Protein AF-A0A183FDQ9-F1 (afdb_monomer)

Solvent-accessible surface area (backbone atoms only — not comparable to full-atom values): 12651 Å² total; per-residue (Å²): 137,86,84,87,90,78,91,83,91,84,86,81,86,85,80,91,77,92,74,89,80,85,79,80,85,78,76,85,73,84,74,74,73,74,74,60,45,41,17,69,83,85,77,78,92,50,91,43,53,43,80,48,61,78,57,73,75,78,86,78,31,31,56,51,68,33,37,39,38,59,47,42,82,47,41,55,70,46,73,39,47,53,26,28,21,52,73,37,36,71,42,56,72,65,42,46,57,27,38,48,19,62,46,74,62,40,63,77,46,56,41,78,43,43,21,49,85,87,39,82,48,91,60,60,45,54,30,79,32,57,33,36,37,28,35,95,93,46,75,45,52,28,37,21,50,59,44,36,74,42,70,75,58,96,74,82,76,59,74,68,63,42,78,81,56,37,63,81,72,62,24,67,40,67,47,78,53,61,61,63,60,96,78,30,64,44,93,86,41,44,73,46,77,37,62,60,80,71,89,73,87,72,136

pLDDT: mean 72.36, std 21.92, range [29.47, 98.31]

Sequence (203 aa):
MTAAGGEESGDDDGGWQWWTLRQAVTSANDDTMTRAPGCKKVTKESSEENYTYSNT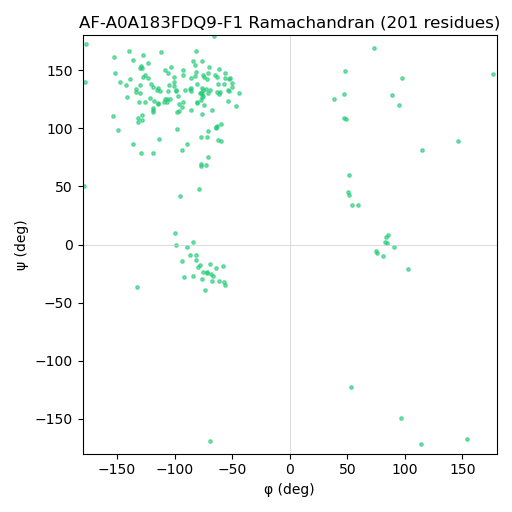WDGKTFQDGTTVTLSCSSGPVIGQPLMRCDNGKWTPKLGRCGSNCSQEFLRKLGYSEMRVNGSRKDGDAPHNSDVEFICGEEAHKYHCYDGTFLSQSAFEPCGSCSTADVAGLGYAGMNVHGNTLNGHLVEGSAVSLLCRDGETQLS

Radius of gyration: 39.95 Å; Cα contacts (8 Å, |Δi|>4): 347; chains: 1; bounding box: 109×51×124 Å

Foldseek 3Di:
DDDDDDDDDDDDDDDDDDDDDDDDPPPPPPPPPPFQAFEDDDDDPDPQKDKDKPDDDPPGGHGFQIKIAIDGNAAGWDDARMWGHHRHDTPDDGTHHFDFAFCVVVVLQQFPFKDWPNHTDDTTHGAQTWIWTDDDPDTFIFGHTRRDTHGPDPDDRRDPQAQVSLVVVQFPTKDKDDDDDPRGDDPPIDMDTHGPDDPPPDD

Nearest PDB structures (foldseek):
  3zd1-assembly2_B  TM=6.582E-01  e=3.121E-04  Homo sapiens
  3r62-assembly1_A  TM=6.622E-01  e=2.514E-04  Homo sapiens

Organism: Heligmosomoides polygyrus (NCBI:txid6339)

InterPro domains:
  IPR000436 Sushi/SCR/CCP domain [PS50923] (37-99)
  IPR035976 Sushi/SCR/CCP superfamily [SSF57535] (49-102)

Mean predicted aligned error: 16.98 Å

Secondary structure (DSSP, 8-state):
----------------------------------PPPPBPPPPPSSTTEEEEESS---SS-BPTT-EEEEEESSSPEES-SEEEEETTEEES---EEPPPBPTHHHHHTT--EEEETTEE-SSPBPTTEEEEEEETTEEEEEEEETTEEEESSS--PPP---TTTGGGGTEEEEEEES-EETTEE-TT-EEEEEES-------

Structure (mmCIF, N/CA/C/O backbone):
data_AF-A0A183FDQ9-F1
#
_entry.id   AF-A0A183FDQ9-F1
#
loop_
_atom_site.group_PDB
_atom_site.id
_atom_site.type_symbol
_atom_site.label_atom_id
_atom_site.label_alt_id
_atom_site.label_comp_id
_atom_site.label_asym_id
_atom_site.label_entity_id
_atom_site.label_seq_id
_atom_site.pdbx_PDB_ins_code
_atom_site.Cartn_x
_atom_site.Cartn_y
_atom_site.Cartn_z
_atom_site.occupancy
_atom_site.B_iso_or_equiv
_atom_site.auth_seq_id
_atom_site.auth_comp_id
_atom_site.auth_asym_id
_atom_site.auth_atom_id
_atom_site.pdbx_PDB_model_num
ATOM 1 N N . MET A 1 1 ? -76.951 6.882 90.703 1.00 41.00 1 MET A N 1
ATOM 2 C CA . MET A 1 1 ? -76.060 6.158 89.777 1.00 41.00 1 MET A CA 1
ATOM 3 C C . MET A 1 1 ? -74.636 6.597 90.143 1.00 41.00 1 MET A C 1
ATOM 5 O O . MET A 1 1 ? -74.271 7.690 89.742 1.00 41.00 1 MET A O 1
ATOM 9 N N . THR A 1 2 ? -74.009 6.105 91.231 1.00 34.38 2 THR A N 1
ATOM 10 C CA . THR A 1 2 ? -73.171 4.867 91.365 1.00 34.38 2 THR A CA 1
ATOM 11 C C . THR A 1 2 ? -72.139 4.763 90.225 1.00 34.38 2 THR A C 1
ATOM 13 O O . THR A 1 2 ? -72.573 4.728 89.084 1.00 34.38 2 THR A O 1
ATOM 16 N N . ALA A 1 3 ? -70.813 4.930 90.381 1.00 32.19 3 ALA A N 1
ATOM 17 C CA . ALA A 1 3 ? -69.750 4.378 91.257 1.00 32.19 3 ALA A CA 1
ATOM 18 C C . ALA A 1 3 ? -68.980 3.182 90.632 1.00 32.19 3 ALA A C 1
ATOM 20 O O . ALA A 1 3 ? -69.596 2.165 90.354 1.00 32.19 3 ALA A O 1
ATOM 21 N N . ALA A 1 4 ? -67.655 3.378 90.483 1.00 36.53 4 ALA A N 1
ATOM 22 C CA . ALA A 1 4 ? -66.476 2.496 90.674 1.00 36.53 4 ALA A CA 1
ATOM 23 C C . ALA A 1 4 ? -66.353 1.051 90.103 1.00 36.53 4 ALA A C 1
ATOM 25 O O . ALA A 1 4 ? -67.306 0.284 90.098 1.00 36.53 4 ALA A O 1
ATOM 26 N N . GLY A 1 5 ? -65.085 0.677 89.813 1.00 30.45 5 GLY A N 1
ATOM 27 C CA . GLY A 1 5 ? -64.526 -0.693 89.649 1.00 30.45 5 GLY A CA 1
ATOM 28 C C . GLY A 1 5 ? -64.415 -1.155 88.187 1.00 30.45 5 GLY A C 1
ATOM 29 O O . GLY A 1 5 ? -65.286 -0.807 87.401 1.00 30.45 5 GLY A O 1
ATOM 30 N N . GLY A 1 6 ? -63.421 -1.898 87.687 1.00 30.48 6 GLY A N 1
ATOM 31 C CA . GLY A 1 6 ? -62.225 -2.647 88.144 1.00 30.48 6 GLY A CA 1
ATOM 32 C C . GLY A 1 6 ? -61.640 -3.318 86.863 1.00 30.48 6 GLY A C 1
ATOM 33 O O . GLY A 1 6 ? -62.364 -3.387 85.869 1.00 30.48 6 GLY A O 1
ATOM 34 N N . GLU A 1 7 ? -60.320 -3.512 86.702 1.00 32.34 7 GLU A N 1
ATOM 35 C CA . GLU A 1 7 ? -59.596 -4.817 86.795 1.00 32.34 7 GLU A CA 1
ATOM 36 C C . GLU A 1 7 ? -60.281 -5.966 86.005 1.00 32.34 7 GLU A C 1
ATOM 38 O O . GLU A 1 7 ? -61.484 -6.150 86.118 1.00 32.34 7 GLU A O 1
ATOM 43 N N . GLU A 1 8 ? -59.649 -6.765 85.134 1.00 36.06 8 GLU A N 1
ATOM 44 C CA . GLU A 1 8 ? -58.417 -7.562 85.278 1.00 36.06 8 GLU A CA 1
ATOM 45 C C . GLU A 1 8 ? -58.116 -8.259 83.912 1.00 36.06 8 GLU A C 1
ATOM 47 O O . GLU A 1 8 ? -59.039 -8.518 83.139 1.00 36.06 8 GLU A O 1
ATOM 52 N N . SER A 1 9 ? -56.849 -8.320 83.488 1.00 33.09 9 SER A N 1
ATOM 53 C CA . SER A 1 9 ? -55.965 -9.508 83.383 1.00 33.09 9 SER A CA 1
ATOM 54 C C . SER A 1 9 ? -55.992 -10.308 82.069 1.00 33.09 9 SER A C 1
ATOM 56 O O . SER A 1 9 ? -57.017 -10.720 81.533 1.00 33.09 9 SER A O 1
ATOM 58 N N . GLY A 1 10 ? -54.779 -10.505 81.555 1.00 33.47 10 GLY A N 1
ATOM 59 C CA . GLY A 1 10 ? -54.424 -11.297 80.385 1.00 33.47 10 GLY A CA 1
ATOM 60 C C . GLY A 1 10 ? -52.910 -11.253 80.183 1.00 33.47 10 GLY A C 1
ATOM 61 O O . GLY A 1 10 ? -52.447 -10.883 79.107 1.00 33.47 10 GLY A O 1
ATOM 62 N N . ASP A 1 11 ? -52.164 -11.534 81.255 1.00 36.53 11 ASP A N 1
ATOM 63 C CA . ASP A 1 11 ? -50.744 -11.871 81.207 1.00 36.53 11 ASP A CA 1
ATOM 64 C C . ASP A 1 11 ? -50.611 -13.322 80.727 1.00 36.53 11 ASP A C 1
ATOM 66 O O . ASP A 1 11 ? -51.170 -14.227 81.341 1.00 36.53 11 ASP A O 1
ATOM 70 N N . ASP A 1 12 ? -49.854 -13.538 79.653 1.00 45.88 12 ASP A N 1
ATOM 71 C CA . ASP A 1 12 ? -49.093 -14.772 79.470 1.00 45.88 12 ASP A CA 1
ATOM 72 C C . ASP A 1 12 ? -47.668 -14.379 79.069 1.00 45.88 12 ASP A C 1
ATOM 74 O O . ASP A 1 12 ? -47.378 -13.898 77.968 1.00 45.88 12 ASP A O 1
ATOM 78 N N . ASP A 1 13 ? -46.801 -14.537 80.062 1.00 40.97 13 ASP A N 1
ATOM 79 C CA . ASP A 1 13 ? -45.361 -14.387 80.049 1.00 40.97 13 ASP A CA 1
ATOM 80 C C . ASP A 1 13 ? -44.667 -15.272 79.003 1.00 40.97 13 ASP A C 1
ATOM 82 O O . ASP A 1 13 ? -45.002 -16.441 78.816 1.00 40.97 13 ASP A O 1
ATOM 86 N N . GLY A 1 14 ? -43.556 -14.768 78.450 1.00 33.81 14 GLY A N 1
ATOM 87 C CA . GLY A 1 14 ? -42.429 -15.654 78.153 1.00 33.81 14 GLY A CA 1
ATOM 88 C C . GLY A 1 14 ? -41.587 -15.336 76.922 1.00 33.81 14 GLY A C 1
ATOM 89 O O . GLY A 1 14 ? -41.742 -15.958 75.878 1.00 33.81 14 GLY A O 1
ATOM 90 N N . GLY A 1 15 ? -40.553 -14.510 77.109 1.00 29.47 15 GLY A N 1
ATOM 91 C CA . GLY A 1 15 ? -39.245 -14.824 76.522 1.00 29.47 15 GLY A CA 1
ATOM 92 C C . GLY A 1 15 ? -38.711 -13.883 75.445 1.00 29.47 15 GLY A C 1
ATOM 93 O O . GLY A 1 15 ? -38.679 -14.213 74.264 1.00 29.47 15 GLY A O 1
ATOM 94 N N . TRP A 1 16 ? -38.122 -12.770 75.882 1.00 34.91 16 TRP A N 1
ATOM 95 C CA . TRP A 1 16 ? -37.097 -12.063 75.116 1.00 34.91 16 TRP A CA 1
ATOM 96 C C . TRP A 1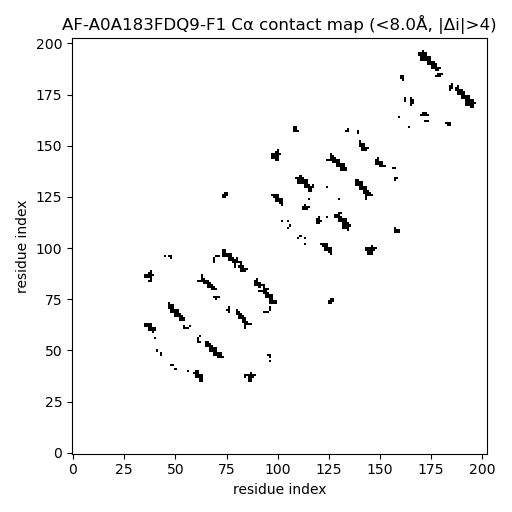 16 ? -35.857 -12.958 74.947 1.00 34.91 16 TRP A C 1
ATOM 98 O O . TRP A 1 16 ? -35.039 -13.076 75.858 1.00 34.91 16 TRP A O 1
ATOM 108 N N . GLN A 1 17 ? -35.697 -13.583 73.781 1.00 36.75 17 GLN A N 1
ATOM 109 C CA . GLN A 1 17 ? -34.434 -14.197 73.360 1.00 36.75 17 GLN A CA 1
ATOM 110 C C . GLN A 1 17 ? -33.695 -13.216 72.444 1.00 36.75 17 GLN A C 1
ATOM 112 O O . GLN A 1 17 ? -33.988 -13.082 71.258 1.00 36.75 17 GLN A O 1
ATOM 117 N N . TRP A 1 18 ? -32.733 -12.501 73.024 1.00 40.41 18 TRP A N 1
ATOM 118 C CA . TRP A 1 18 ? -31.801 -11.635 72.312 1.00 40.41 18 TRP A CA 1
ATOM 119 C C . TRP A 1 18 ? -30.713 -12.471 71.637 1.00 40.41 18 TRP A C 1
ATOM 121 O O . TRP A 1 18 ? -29.679 -12.712 72.248 1.00 40.41 18 TRP A O 1
ATOM 131 N N . TRP A 1 19 ? -30.905 -12.861 70.374 1.00 40.12 19 TRP A N 1
ATOM 132 C CA . TRP A 1 19 ? -29.795 -13.206 69.478 1.00 40.12 19 TRP A CA 1
ATOM 133 C C . TRP A 1 19 ? -30.092 -12.695 68.060 1.00 40.12 19 TRP A C 1
ATOM 135 O O . TRP A 1 19 ? -31.155 -12.901 67.486 1.00 40.12 19 TRP A O 1
ATOM 145 N N . THR A 1 20 ? -29.127 -11.947 67.544 1.00 51.12 20 THR A N 1
ATOM 146 C CA . THR A 1 20 ? -29.041 -11.225 66.270 1.00 51.12 20 THR A CA 1
ATOM 147 C C . THR A 1 20 ? -29.529 -11.964 65.018 1.00 51.12 20 THR A C 1
ATOM 149 O O . THR A 1 20 ? -28.974 -12.997 64.659 1.00 51.12 20 THR A O 1
ATOM 152 N N . LEU A 1 21 ? -30.387 -11.303 64.235 1.00 42.53 21 LEU A N 1
ATOM 153 C CA . LEU A 1 21 ? -30.408 -11.411 62.771 1.00 42.53 21 LEU A CA 1
ATOM 154 C C . LEU A 1 21 ? -30.569 -10.005 62.180 1.00 42.53 21 LEU A C 1
ATOM 156 O O . LEU A 1 21 ? -31.663 -9.501 61.936 1.00 42.53 21 LEU A O 1
ATOM 160 N N . ARG A 1 22 ? -29.428 -9.330 61.999 1.00 42.97 22 ARG A N 1
ATOM 161 C CA . ARG A 1 22 ? -29.340 -8.154 61.132 1.00 42.97 22 ARG A CA 1
ATOM 162 C C . ARG A 1 22 ? -29.553 -8.615 59.688 1.00 42.97 22 ARG A C 1
ATOM 164 O O . ARG A 1 22 ? -28.747 -9.373 59.173 1.00 42.97 22 ARG A O 1
ATOM 171 N N . GLN A 1 23 ? -30.647 -8.125 59.109 1.00 46.81 23 GLN A N 1
ATOM 172 C CA . GLN A 1 23 ? -30.892 -7.772 57.704 1.00 46.81 23 GLN A CA 1
ATOM 173 C C . GLN A 1 23 ? -30.313 -8.659 56.588 1.00 46.81 23 GLN A C 1
ATOM 175 O O . GLN A 1 23 ? -29.109 -8.700 56.366 1.00 46.81 23 GLN A O 1
ATOM 180 N N . ALA A 1 24 ? -31.211 -9.108 55.710 1.00 41.44 24 ALA A N 1
ATOM 181 C CA . ALA A 1 24 ? -31.073 -8.821 54.284 1.00 41.44 24 ALA A CA 1
ATOM 182 C C . ALA A 1 24 ? -32.471 -8.745 53.653 1.00 41.44 24 ALA A C 1
ATOM 184 O O . ALA A 1 24 ? -33.082 -9.761 53.335 1.00 41.44 24 ALA A O 1
ATOM 185 N N . VAL A 1 25 ? -32.989 -7.527 53.470 1.00 47.66 25 VAL A N 1
ATOM 186 C CA . VAL A 1 25 ? -33.974 -7.289 52.411 1.00 47.66 25 VAL A CA 1
ATOM 187 C C . VAL A 1 25 ? -33.170 -7.381 51.119 1.00 47.66 25 VAL A C 1
ATOM 189 O O . VAL A 1 25 ? -32.453 -6.446 50.773 1.00 47.66 25 VAL A O 1
ATOM 192 N N . THR A 1 26 ? -33.193 -8.529 50.446 1.00 44.03 26 THR A N 1
ATOM 193 C CA . THR A 1 26 ? -32.626 -8.637 49.101 1.00 44.03 26 THR A CA 1
ATOM 194 C C . THR A 1 26 ? -33.559 -7.897 48.152 1.00 44.03 26 THR A C 1
ATOM 196 O O . THR A 1 26 ? -34.540 -8.453 47.662 1.00 44.03 26 THR A O 1
ATOM 199 N N . SER A 1 27 ? -33.277 -6.617 47.920 1.00 46.78 27 SER A N 1
ATOM 200 C CA . SER A 1 27 ? -33.758 -5.914 46.738 1.00 46.78 27 SER A CA 1
ATOM 201 C C . SER A 1 27 ? -33.212 -6.650 45.517 1.00 46.78 27 SER A C 1
ATOM 203 O O . SER A 1 27 ? -32.027 -6.535 45.200 1.00 46.78 27 SER A O 1
ATOM 205 N N . ALA A 1 28 ? -34.058 -7.431 44.851 1.00 50.12 28 ALA A N 1
ATOM 206 C CA . ALA A 1 28 ? -33.791 -7.908 43.506 1.00 50.12 28 ALA A CA 1
ATOM 207 C C . ALA A 1 28 ? -33.902 -6.719 42.538 1.00 50.12 28 ALA A C 1
ATOM 209 O O . ALA A 1 28 ? -34.893 -6.567 41.835 1.00 50.12 28 ALA A O 1
ATOM 210 N N . ASN A 1 29 ? -32.882 -5.863 42.539 1.00 49.81 29 ASN A N 1
ATOM 211 C CA . ASN A 1 29 ? -32.541 -5.062 41.374 1.00 49.81 29 ASN A CA 1
ATOM 212 C C . ASN A 1 29 ? -31.474 -5.861 40.625 1.00 49.81 29 ASN A C 1
ATOM 214 O O . ASN A 1 29 ? -30.277 -5.636 40.808 1.00 49.81 29 ASN A O 1
ATOM 218 N N . ASP A 1 30 ? -31.906 -6.844 39.839 1.00 49.66 30 ASP A N 1
ATOM 219 C CA . ASP A 1 30 ? -31.042 -7.461 38.834 1.00 49.66 30 ASP A CA 1
ATOM 220 C C . ASP A 1 30 ? -30.938 -6.520 37.625 1.00 49.66 30 ASP A C 1
ATOM 222 O O . ASP A 1 30 ? -31.481 -6.766 36.557 1.00 49.66 30 ASP A O 1
ATOM 226 N N . ASP A 1 31 ? -30.253 -5.396 37.838 1.00 48.19 31 ASP A N 1
ATOM 227 C CA . ASP A 1 31 ? -29.735 -4.520 36.785 1.00 48.19 31 ASP A CA 1
ATOM 228 C C . ASP A 1 31 ? -28.269 -4.883 36.500 1.00 48.19 31 ASP A C 1
ATOM 230 O O . ASP A 1 31 ? -27.410 -4.017 36.303 1.00 48.19 31 ASP A O 1
ATOM 234 N N . THR A 1 32 ? -27.934 -6.178 36.455 1.00 52.81 32 THR A N 1
ATOM 235 C CA . THR A 1 32 ? -26.677 -6.596 35.825 1.00 52.81 32 THR A CA 1
ATOM 236 C C . THR A 1 32 ? -26.841 -6.564 34.309 1.00 52.81 32 THR A C 1
ATOM 238 O O . THR A 1 32 ? -26.796 -7.573 33.608 1.00 52.81 32 THR A O 1
ATOM 241 N N . MET A 1 33 ? -26.992 -5.349 33.771 1.00 49.78 33 MET A N 1
ATOM 242 C CA . MET A 1 33 ? -26.735 -5.068 32.365 1.00 49.78 33 MET A CA 1
ATOM 243 C C . MET A 1 33 ? -25.270 -5.430 32.110 1.00 49.78 33 MET A C 1
ATOM 245 O O . MET A 1 33 ? -24.356 -4.641 32.351 1.00 49.78 33 MET A O 1
ATOM 249 N N . THR A 1 34 ? -25.036 -6.689 31.740 1.00 64.50 34 THR A N 1
ATOM 250 C CA . THR A 1 34 ? -23.703 -7.260 31.580 1.00 64.50 34 THR A CA 1
ATOM 251 C C . THR A 1 34 ? -23.050 -6.498 30.440 1.00 64.50 34 THR A C 1
ATOM 253 O O . THR A 1 34 ? -23.394 -6.697 29.277 1.00 64.50 34 THR A O 1
ATOM 256 N N . ARG A 1 35 ? -22.180 -5.536 30.776 1.00 73.50 35 ARG A N 1
ATOM 257 C CA . ARG A 1 35 ? -21.543 -4.659 29.791 1.00 73.50 35 ARG A CA 1
ATOM 258 C C . ARG A 1 35 ? -20.874 -5.540 28.741 1.00 73.50 35 ARG A C 1
ATOM 260 O O . ARG A 1 35 ? -20.052 -6.383 29.105 1.00 73.50 35 ARG A O 1
ATOM 267 N N . ALA A 1 36 ? -21.238 -5.344 27.473 1.00 83.44 36 ALA A N 1
ATOM 268 C CA . ALA A 1 36 ? -20.653 -6.099 26.374 1.00 83.44 36 ALA A CA 1
ATOM 269 C C . ALA A 1 36 ? -19.112 -6.055 26.475 1.00 83.44 36 ALA A C 1
ATOM 271 O O . ALA A 1 36 ? -18.553 -5.009 26.844 1.00 83.44 36 ALA A O 1
ATOM 272 N N . PRO A 1 37 ? -18.414 -7.176 26.216 1.00 92.81 37 PRO A N 1
ATOM 273 C CA . PRO A 1 37 ? -16.964 -7.228 26.236 1.00 92.81 37 PRO A CA 1
ATOM 274 C C . PRO A 1 37 ? -16.350 -6.104 25.401 1.00 92.81 37 PRO A C 1
ATOM 276 O O . PRO A 1 37 ? -16.780 -5.820 24.288 1.00 92.81 37 PRO A O 1
ATOM 279 N N . GLY A 1 38 ? -15.325 -5.459 25.951 1.00 95.06 38 GLY A N 1
ATOM 280 C CA . GLY A 1 38 ? -14.586 -4.422 25.244 1.00 95.06 38 GLY A CA 1
ATOM 281 C C . GLY A 1 38 ? -13.493 -4.994 24.341 1.00 95.06 38 GLY A C 1
ATOM 282 O O . GLY A 1 38 ? -12.986 -6.095 24.569 1.00 95.06 38 GLY A O 1
ATOM 283 N N . CYS A 1 39 ? -13.072 -4.222 23.344 1.00 97.06 39 CYS A N 1
ATOM 284 C CA . CYS A 1 39 ? -12.034 -4.626 22.399 1.00 97.06 39 CYS A CA 1
ATOM 285 C C . CYS A 1 39 ? -10.640 -4.174 22.839 1.00 97.06 39 CYS A C 1
ATOM 287 O O . CYS A 1 39 ? -10.465 -3.150 23.498 1.00 97.06 39 CYS A O 1
ATOM 289 N N . LYS A 1 40 ? -9.605 -4.926 22.463 1.00 97.00 40 LYS A N 1
ATOM 290 C CA . LYS A 1 40 ? -8.210 -4.560 22.753 1.00 97.00 40 LYS A CA 1
ATOM 291 C C . LYS A 1 40 ? -7.709 -3.453 21.830 1.00 97.00 40 LYS A C 1
ATOM 293 O O . LYS A 1 40 ? -8.248 -3.247 20.748 1.00 97.00 40 LYS A O 1
ATOM 298 N N . LYS A 1 41 ? -6.667 -2.742 22.261 1.00 96.25 41 LYS A N 1
ATOM 299 C CA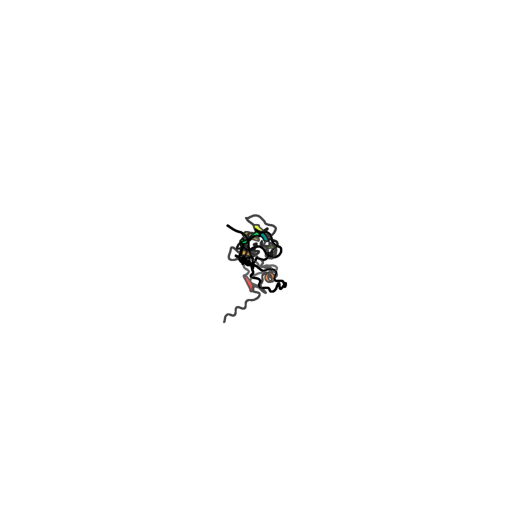 . LYS A 1 41 ? -6.008 -1.727 21.436 1.00 96.25 41 LYS A CA 1
ATOM 300 C C . LYS A 1 41 ? -5.402 -2.374 20.191 1.00 96.25 41 LYS A C 1
ATOM 302 O O . LYS A 1 41 ? -4.815 -3.448 20.285 1.00 96.25 41 LYS A O 1
ATOM 307 N N . VAL A 1 42 ? -5.554 -1.710 19.052 1.00 95.75 42 VAL A N 1
ATOM 308 C CA . VAL A 1 42 ? -4.995 -2.153 17.772 1.00 95.75 42 VAL A CA 1
ATOM 309 C C . VAL A 1 42 ? -3.488 -1.936 17.787 1.00 95.75 42 VAL A C 1
ATOM 311 O O . VAL A 1 42 ? -3.013 -0.873 18.203 1.00 95.75 42 VAL A O 1
ATOM 314 N N . THR A 1 43 ? -2.741 -2.942 17.352 1.00 93.56 43 THR A N 1
ATOM 315 C CA . THR A 1 43 ? -1.291 -2.875 17.162 1.00 93.56 43 THR A CA 1
ATOM 316 C C . THR A 1 43 ? -0.984 -2.334 15.774 1.00 93.56 43 THR A C 1
ATOM 318 O O . THR A 1 43 ? -1.590 -2.778 14.807 1.00 93.56 43 THR A O 1
ATOM 321 N N . LYS A 1 44 ? -0.051 -1.382 15.675 1.00 90.69 44 LYS A N 1
ATOM 322 C CA . LYS A 1 44 ? 0.464 -0.931 14.376 1.00 90.69 44 LYS A CA 1
ATOM 323 C C . LYS A 1 44 ? 1.338 -2.030 13.773 1.00 90.69 44 LYS A C 1
ATOM 325 O O . LYS A 1 44 ? 2.216 -2.536 14.471 1.00 90.69 44 LYS A O 1
ATOM 330 N N . GLU A 1 45 ? 1.094 -2.370 12.515 1.00 86.69 45 GLU A N 1
ATOM 331 C CA . GLU A 1 45 ? 1.926 -3.285 11.725 1.00 86.69 45 GLU A CA 1
ATOM 332 C C . GLU A 1 45 ? 2.994 -2.513 10.936 1.00 86.69 45 GLU A C 1
ATOM 334 O O . GLU A 1 45 ? 4.086 -3.028 10.710 1.00 86.69 45 GLU A O 1
ATOM 339 N N . SER A 1 46 ? 2.715 -1.251 10.592 1.00 84.62 46 SER A N 1
ATOM 340 C CA . SER A 1 46 ? 3.644 -0.342 9.915 1.00 84.62 46 SER A CA 1
ATOM 341 C C . SER A 1 46 ? 3.770 0.993 10.657 1.00 84.62 46 SER A C 1
ATOM 343 O O . SER A 1 46 ? 2.843 1.454 11.330 1.00 84.62 46 SER A O 1
ATOM 345 N N . SER A 1 47 ? 4.926 1.649 10.520 1.00 85.81 47 SER A N 1
ATOM 346 C CA . SER A 1 47 ? 5.130 3.028 10.985 1.00 85.81 47 SER A CA 1
ATOM 347 C C . SER A 1 47 ? 4.243 4.034 10.249 1.00 85.81 47 SER A C 1
ATOM 349 O O . SER A 1 47 ? 4.003 5.122 10.773 1.00 85.81 47 SER A O 1
ATOM 351 N N . GLU A 1 48 ? 3.736 3.666 9.072 1.00 87.38 48 GLU A N 1
ATOM 352 C CA . GLU A 1 48 ? 2.901 4.518 8.227 1.00 87.38 48 GLU A CA 1
ATOM 353 C C . GLU A 1 48 ? 1.446 4.597 8.714 1.00 87.38 48 GLU A C 1
ATOM 355 O O . GLU A 1 48 ? 0.709 5.517 8.358 1.00 87.38 48 GLU A O 1
ATOM 360 N N . GLU A 1 49 ? 1.022 3.655 9.558 1.00 93.12 49 GLU A N 1
ATOM 361 C CA . GLU A 1 49 ? -0.350 3.555 10.050 1.00 93.12 49 GLU A CA 1
ATOM 362 C C . GLU A 1 49 ? -0.614 4.524 11.196 1.00 93.12 49 GLU A C 1
ATOM 364 O O . GLU A 1 49 ? 0.162 4.634 12.147 1.00 93.12 49 GLU A O 1
ATOM 369 N N . ASN A 1 50 ? -1.772 5.170 11.176 1.00 95.25 50 ASN A N 1
ATOM 370 C CA . ASN A 1 50 ? -2.271 6.016 12.248 1.00 95.25 50 ASN A CA 1
ATOM 371 C C . ASN A 1 50 ? -3.710 5.627 12.590 1.00 95.25 50 ASN A C 1
ATOM 373 O O . ASN A 1 50 ? -4.561 5.507 11.716 1.00 95.25 50 ASN A O 1
ATOM 377 N N . TYR A 1 51 ? -3.973 5.424 13.884 1.00 96.69 51 TYR A N 1
ATOM 378 C CA . TYR A 1 51 ? -5.273 4.978 14.382 1.00 96.69 51 TYR A CA 1
ATOM 379 C C . TYR A 1 51 ? -5.917 6.059 15.237 1.00 96.69 51 TYR A C 1
ATOM 381 O O . TYR A 1 51 ? -5.366 6.452 16.270 1.00 96.69 51 TYR A O 1
ATOM 389 N N . THR A 1 52 ? -7.109 6.491 14.839 1.00 97.38 52 THR A N 1
ATOM 390 C CA . THR A 1 52 ? -7.943 7.413 15.612 1.00 97.38 52 THR A CA 1
ATOM 391 C C . THR A 1 52 ? -9.132 6.657 16.183 1.00 97.38 52 THR A C 1
ATOM 393 O O . THR A 1 52 ? -9.875 6.011 15.450 1.00 97.38 52 THR A O 1
ATOM 396 N N . TYR A 1 53 ? -9.305 6.743 17.499 1.00 97.81 53 TYR A N 1
ATOM 397 C CA . TYR A 1 53 ? -10.385 6.082 18.226 1.00 97.81 53 TYR A CA 1
ATOM 398 C C . TYR A 1 53 ? -11.488 7.092 18.533 1.00 97.81 53 TYR A C 1
ATOM 400 O O . TYR A 1 53 ? -11.190 8.226 18.906 1.00 97.81 53 TYR A O 1
ATOM 408 N N . SER A 1 54 ? -12.753 6.685 18.418 1.00 98.12 54 SER A N 1
ATOM 409 C CA . SER A 1 54 ? -13.888 7.547 18.788 1.00 98.12 54 SER A CA 1
ATOM 410 C C . SER A 1 54 ? -14.033 7.736 20.300 1.00 98.12 54 SER A C 1
ATOM 412 O O . SER A 1 54 ? -14.613 8.722 20.737 1.00 98.12 54 SER A O 1
ATOM 414 N N . ASN A 1 55 ? -13.511 6.790 21.087 1.00 96.00 55 ASN A N 1
ATOM 415 C CA . ASN A 1 55 ? -13.567 6.778 22.546 1.00 96.00 55 ASN A CA 1
ATOM 416 C C . ASN A 1 55 ? -12.170 6.605 23.146 1.00 96.00 55 ASN A C 1
ATOM 418 O O . ASN A 1 55 ? -11.231 6.158 22.483 1.00 96.00 55 ASN A O 1
ATOM 422 N N . THR A 1 56 ? -12.039 6.923 24.430 1.00 94.81 56 THR A N 1
ATOM 423 C CA . THR A 1 56 ? -10.793 6.770 25.180 1.00 94.81 56 THR A CA 1
ATOM 424 C C . THR A 1 56 ? -10.598 5.341 25.688 1.00 94.81 56 THR A C 1
ATOM 426 O O . THR A 1 56 ? -11.538 4.570 25.877 1.00 94.81 56 THR A O 1
ATOM 429 N N . TRP A 1 57 ? -9.334 4.975 25.888 1.00 95.00 57 TRP A N 1
ATOM 430 C CA . TRP A 1 57 ? -8.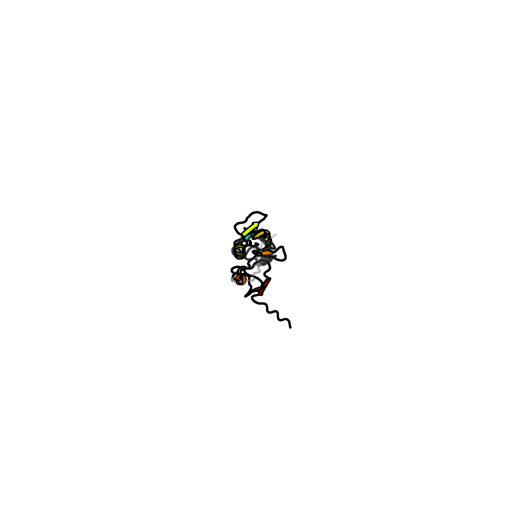939 3.688 26.452 1.00 95.00 57 TRP A CA 1
ATOM 431 C C . TRP A 1 57 ? -9.146 3.681 27.970 1.00 95.00 57 TRP A C 1
ATOM 433 O O . TRP A 1 57 ? -8.653 4.581 28.648 1.00 95.00 57 TRP A O 1
ATOM 443 N N . ASP A 1 58 ? -9.802 2.653 28.514 1.00 92.75 58 ASP A N 1
ATOM 444 C CA . ASP A 1 58 ? -10.083 2.552 29.958 1.00 92.75 58 ASP A CA 1
ATOM 445 C C . ASP A 1 58 ? -8.922 1.971 30.793 1.00 92.75 58 ASP A C 1
ATOM 447 O O . ASP A 1 58 ? -9.047 1.782 32.001 1.00 92.75 58 ASP A O 1
ATOM 451 N N . GLY A 1 59 ? -7.789 1.661 30.154 1.00 92.94 59 GLY A N 1
ATOM 452 C CA . GLY A 1 59 ? -6.653 0.965 30.764 1.00 92.94 59 GLY A CA 1
ATOM 453 C C . GLY A 1 59 ? -6.560 -0.516 30.379 1.00 92.94 59 GLY A C 1
ATOM 454 O O . GLY A 1 59 ? -5.464 -1.075 30.406 1.00 92.94 59 GLY A O 1
ATOM 455 N N . LYS A 1 60 ? -7.655 -1.141 29.926 1.00 93.94 60 LYS A N 1
ATOM 456 C CA . LYS A 1 60 ? -7.722 -2.576 29.596 1.00 93.94 60 LYS A CA 1
ATOM 457 C C . LYS A 1 60 ? -8.383 -2.887 28.252 1.00 93.94 60 LYS A C 1
ATOM 459 O O . LYS A 1 60 ? -7.966 -3.864 27.610 1.00 93.94 60 LYS A O 1
ATOM 464 N N . THR A 1 61 ? -9.409 -2.137 27.865 1.00 96.56 61 THR A N 1
ATOM 465 C CA . THR A 1 61 ? -10.209 -2.301 26.642 1.00 96.56 61 THR A CA 1
ATOM 466 C C . THR A 1 61 ? -10.819 -0.970 26.175 1.00 96.56 61 THR A C 1
ATOM 468 O O . THR A 1 61 ? -10.944 -0.011 26.930 1.00 96.56 61 THR A O 1
ATOM 471 N N . PHE A 1 62 ? -11.232 -0.910 24.913 1.00 96.56 62 PHE A N 1
ATOM 472 C CA . PHE A 1 62 ? -12.196 0.067 24.421 1.00 96.56 62 PHE A CA 1
ATOM 473 C C . PHE A 1 62 ? -13.607 -0.462 24.652 1.00 96.56 62 PHE A C 1
ATOM 475 O O . PHE A 1 62 ? -13.839 -1.663 24.514 1.00 96.56 62 PHE A O 1
ATOM 482 N N . GLN A 1 63 ? -14.543 0.421 24.991 1.00 95.94 63 GLN A N 1
ATOM 483 C CA . GLN A 1 63 ? -15.947 0.049 25.159 1.00 95.94 63 GLN A CA 1
ATOM 484 C C . GLN A 1 63 ? -16.536 -0.489 23.848 1.00 95.94 63 GLN A C 1
ATOM 486 O O . GLN A 1 63 ? -16.115 -0.076 22.760 1.00 95.94 63 GLN A O 1
ATOM 491 N N . ASP A 1 64 ? -17.518 -1.382 23.959 1.00 96.31 64 ASP A N 1
ATOM 492 C CA . ASP A 1 64 ? -18.324 -1.810 22.817 1.00 96.31 64 ASP A CA 1
ATOM 493 C C . ASP A 1 64 ? -18.897 -0.601 22.057 1.00 96.31 64 ASP A C 1
ATOM 495 O O . ASP A 1 64 ? -19.183 0.447 22.640 1.00 96.31 64 ASP A O 1
ATOM 499 N N . GLY A 1 65 ? -18.975 -0.705 20.733 1.00 96.56 65 GLY A N 1
ATOM 500 C CA . GLY A 1 65 ? -19.390 0.386 19.858 1.00 96.56 65 GLY A CA 1
ATOM 501 C C . GLY A 1 65 ? -18.309 1.418 19.528 1.00 96.56 65 GLY A C 1
ATOM 502 O O . GLY A 1 65 ? -18.520 2.219 18.618 1.00 96.56 65 GLY A O 1
ATOM 503 N N . THR A 1 66 ? -17.142 1.392 20.186 1.00 98.12 66 THR A N 1
ATOM 504 C CA . THR A 1 66 ? -16.000 2.244 19.802 1.00 98.12 66 THR A CA 1
ATOM 505 C C . THR A 1 66 ? -15.614 1.984 18.350 1.00 98.12 66 THR A C 1
ATOM 507 O O . THR A 1 66 ? -15.562 0.831 17.931 1.00 98.12 66 THR A O 1
ATOM 510 N N . THR A 1 67 ? -15.304 3.028 17.585 1.00 98.31 67 THR A N 1
ATOM 511 C CA . THR A 1 67 ? -14.795 2.902 16.215 1.00 98.31 67 THR A CA 1
ATOM 512 C C . THR A 1 67 ? -13.323 3.276 16.135 1.00 98.31 67 THR A C 1
ATOM 514 O O . THR A 1 67 ? -12.847 4.131 16.885 1.00 98.31 67 THR A O 1
ATOM 517 N N . VAL A 1 68 ? -12.614 2.652 15.198 1.00 98.19 68 VAL A N 1
ATOM 518 C CA . VAL A 1 68 ? -11.230 2.969 14.842 1.00 98.19 68 VAL A CA 1
ATOM 519 C C . VAL A 1 68 ? -11.180 3.340 13.375 1.00 98.19 68 VAL A C 1
ATOM 521 O O . VAL A 1 68 ? -11.610 2.551 12.534 1.00 98.19 68 VAL A O 1
ATOM 524 N N . THR A 1 69 ? -10.618 4.507 13.088 1.00 98.00 69 THR A N 1
ATOM 525 C CA . THR A 1 69 ? -10.311 4.956 11.731 1.00 98.00 69 THR A CA 1
ATOM 526 C C . THR A 1 69 ? -8.812 4.817 11.488 1.00 98.00 69 THR A C 1
ATOM 528 O O . THR A 1 69 ? -8.012 5.346 12.265 1.00 98.00 69 THR A O 1
ATOM 531 N N . LEU A 1 70 ? -8.441 4.108 10.424 1.00 97.06 70 LEU A N 1
ATOM 532 C CA . LEU A 1 70 ? -7.084 4.035 9.896 1.00 97.06 70 LEU A CA 1
ATOM 533 C C . LEU A 1 70 ? -6.838 5.204 8.937 1.00 97.06 70 LEU A C 1
ATOM 535 O O . LEU A 1 70 ? -7.621 5.454 8.021 1.00 97.06 70 LEU A O 1
ATOM 539 N N . SER A 1 71 ? -5.709 5.873 9.122 1.00 95.00 71 SER A N 1
ATOM 540 C CA . SER A 1 71 ? -5.122 6.802 8.164 1.00 95.00 71 SER A CA 1
ATOM 541 C C . SER A 1 71 ? -3.653 6.462 7.935 1.00 95.00 71 SER A C 1
ATOM 543 O O . SER A 1 71 ? -2.994 5.880 8.795 1.00 95.00 71 SER A O 1
ATOM 545 N N . CYS A 1 72 ? -3.141 6.822 6.763 1.00 92.81 72 CYS A N 1
ATOM 546 C CA . CYS A 1 72 ? -1.779 6.508 6.350 1.00 92.81 72 CYS A CA 1
ATOM 547 C C . CYS A 1 72 ? -0.970 7.793 6.202 1.00 92.81 72 CYS A C 1
ATOM 549 O O . CYS A 1 72 ? -1.459 8.768 5.630 1.00 92.81 72 CYS A O 1
ATOM 551 N N . SER A 1 73 ? 0.256 7.817 6.729 1.00 88.81 73 SER A N 1
ATOM 552 C CA . SER A 1 73 ? 1.187 8.929 6.491 1.00 88.81 73 SER A CA 1
ATOM 553 C C . SER A 1 73 ? 1.739 8.927 5.064 1.00 88.81 73 SER A C 1
ATOM 555 O O . SER A 1 73 ? 2.139 9.974 4.560 1.00 88.81 73 SER A O 1
ATOM 557 N N . SER A 1 74 ? 1.755 7.759 4.426 1.00 82.38 74 SER A N 1
ATOM 558 C CA . SER A 1 74 ? 2.177 7.521 3.047 1.00 82.38 74 SER A CA 1
ATOM 559 C C . SER A 1 74 ? 1.260 6.478 2.417 1.00 82.38 74 SER A C 1
ATOM 561 O O . SER A 1 74 ? 0.902 5.490 3.052 1.00 82.38 74 SER A O 1
ATOM 563 N N . GLY A 1 75 ? 0.863 6.727 1.168 1.00 77.88 75 GLY A N 1
ATOM 564 C CA . GLY A 1 75 ? -0.056 5.861 0.432 1.00 77.88 75 GLY A CA 1
ATOM 565 C C . GLY A 1 75 ? -1.520 5.933 0.909 1.00 77.88 75 GLY A C 1
ATOM 566 O O . GLY A 1 75 ? -1.836 6.548 1.929 1.00 77.88 75 GLY A O 1
ATOM 567 N N . PRO A 1 76 ? -2.454 5.351 0.143 1.00 85.56 76 PRO A N 1
ATOM 568 C CA . PRO A 1 76 ? -3.843 5.172 0.536 1.00 85.56 76 PRO A CA 1
ATOM 569 C C . PRO A 1 76 ? -4.027 3.936 1.429 1.00 85.56 76 PRO A C 1
ATOM 571 O O . PRO A 1 76 ? -3.171 3.052 1.517 1.00 85.56 76 PRO A O 1
ATOM 574 N N . VAL A 1 77 ? -5.201 3.850 2.055 1.00 92.00 77 VAL A N 1
ATOM 575 C CA . VAL A 1 77 ? -5.643 2.641 2.756 1.00 92.00 77 VAL A CA 1
ATOM 576 C C . VAL A 1 77 ? -6.092 1.591 1.740 1.00 92.00 77 VAL A C 1
ATOM 578 O O . VAL A 1 77 ? -6.975 1.850 0.924 1.00 92.00 77 VAL A O 1
ATOM 581 N N . ILE A 1 78 ? -5.535 0.385 1.837 1.00 91.38 78 ILE A N 1
ATOM 582 C CA . ILE A 1 78 ? -5.995 -0.803 1.119 1.00 91.38 78 ILE A CA 1
ATOM 583 C C . ILE A 1 78 ? -6.961 -1.567 2.029 1.00 91.38 78 ILE A C 1
ATOM 585 O O . ILE A 1 78 ? -6.578 -2.052 3.096 1.00 91.38 78 ILE A O 1
ATOM 589 N N . GLY A 1 79 ? -8.217 -1.707 1.601 1.00 93.06 79 GLY A N 1
ATOM 590 C CA . GLY A 1 79 ? -9.268 -2.388 2.361 1.00 93.06 79 GLY A CA 1
ATOM 591 C C . GLY A 1 79 ? -10.156 -1.428 3.158 1.00 93.06 79 GLY A C 1
ATOM 592 O O . GLY A 1 79 ? -10.413 -0.308 2.726 1.00 93.06 79 GLY A O 1
ATOM 593 N N . GLN A 1 80 ? -10.683 -1.882 4.300 1.00 96.25 80 GLN A N 1
ATOM 594 C CA . GLN A 1 80 ? -11.628 -1.099 5.106 1.00 96.25 80 GLN A CA 1
ATOM 595 C C . GLN A 1 80 ? -10.888 -0.073 5.982 1.00 96.25 80 GLN A C 1
ATOM 597 O O . GLN A 1 80 ? -10.089 -0.476 6.825 1.00 96.25 80 GLN A O 1
ATOM 602 N N . PRO A 1 81 ? -11.157 1.238 5.862 1.00 96.56 81 PRO A N 1
ATOM 603 C CA . PRO A 1 81 ? -10.495 2.250 6.687 1.00 96.56 81 PRO A CA 1
ATOM 604 C C . PRO A 1 81 ? -11.120 2.390 8.079 1.00 96.56 81 PRO A C 1
ATOM 606 O O . PRO A 1 81 ? -10.582 3.100 8.921 1.00 96.56 81 PRO A O 1
ATOM 609 N N . LEU A 1 82 ? -12.265 1.749 8.320 1.00 97.56 82 LEU A N 1
ATOM 610 C CA . LEU A 1 82 ? -13.035 1.866 9.548 1.00 97.56 82 LEU A CA 1
ATOM 611 C C . LEU A 1 82 ? -13.381 0.474 10.074 1.00 97.56 82 LEU A C 1
ATOM 613 O O . LEU A 1 82 ? -13.831 -0.389 9.321 1.00 97.56 82 LEU A O 1
ATOM 617 N N . MET A 1 83 ? -13.246 0.288 11.382 1.00 97.81 83 MET A N 1
ATOM 618 C CA . MET A 1 83 ? -13.820 -0.856 12.085 1.00 97.81 83 MET A CA 1
ATOM 619 C C . MET A 1 83 ? -14.482 -0.427 13.387 1.00 97.81 83 MET A C 1
ATOM 621 O O . MET A 1 83 ? -14.166 0.623 13.950 1.00 97.81 83 MET A O 1
ATOM 625 N N . ARG A 1 84 ? -15.393 -1.258 13.883 1.00 98.00 84 ARG A N 1
ATOM 626 C CA . ARG A 1 84 ? -16.148 -1.040 15.112 1.00 98.00 84 ARG A CA 1
ATOM 627 C C . ARG A 1 84 ? -15.932 -2.197 16.079 1.00 98.00 84 ARG A C 1
ATOM 629 O O . ARG A 1 84 ? -15.792 -3.343 15.660 1.00 98.00 84 ARG A O 1
ATOM 636 N N . CYS A 1 85 ? -15.875 -1.884 17.366 1.00 97.88 85 CYS A N 1
ATOM 637 C CA . CYS A 1 85 ? -15.901 -2.885 18.416 1.00 97.88 85 CYS A CA 1
ATOM 638 C C . CYS A 1 85 ? -17.326 -3.417 18.533 1.00 97.88 85 CYS A C 1
ATOM 640 O O . CYS A 1 85 ? -18.245 -2.634 18.775 1.00 97.88 85 CYS A O 1
ATOM 642 N N . ASP A 1 86 ? -17.482 -4.715 18.328 1.00 96.88 86 ASP A N 1
ATOM 643 C CA . ASP A 1 86 ? -18.742 -5.435 18.429 1.00 96.88 86 ASP A CA 1
ATOM 644 C C . ASP A 1 86 ? -18.522 -6.684 19.285 1.00 96.88 86 ASP A C 1
ATOM 646 O O . ASP A 1 86 ? -17.799 -7.614 18.908 1.00 96.88 86 ASP A O 1
ATOM 650 N N . ASN A 1 87 ? -19.079 -6.660 20.491 1.00 95.44 87 ASN A N 1
ATOM 651 C CA . ASN A 1 87 ? -19.043 -7.733 21.476 1.00 95.44 87 ASN A CA 1
ATOM 652 C C . ASN A 1 87 ? -17.620 -8.277 21.732 1.00 95.44 87 ASN A C 1
ATOM 654 O O . ASN A 1 87 ? -17.374 -9.485 21.755 1.00 95.44 87 ASN A O 1
ATOM 658 N N . GLY A 1 88 ? -16.653 -7.370 21.893 1.00 95.88 88 GLY A N 1
ATOM 659 C CA . GLY A 1 88 ? -15.249 -7.684 22.182 1.00 95.88 88 GLY A CA 1
ATOM 660 C C . GLY A 1 88 ? -14.387 -7.989 20.959 1.00 95.88 88 GLY A C 1
ATOM 661 O O . GLY A 1 88 ? -13.188 -8.242 21.110 1.00 95.88 88 GLY A O 1
ATOM 662 N N . LYS A 1 89 ? -14.955 -7.930 19.750 1.00 97.19 89 LYS A N 1
ATOM 663 C CA . LYS A 1 89 ? -14.243 -8.163 18.495 1.00 97.19 89 LYS A CA 1
ATOM 664 C C . LYS A 1 89 ? -14.315 -6.944 17.582 1.00 97.19 89 LYS A C 1
ATOM 666 O O . LYS A 1 89 ? -15.357 -6.329 17.409 1.00 97.19 89 LYS A O 1
ATOM 671 N N . TRP A 1 90 ? -13.196 -6.620 16.948 1.00 97.56 90 TRP A N 1
ATOM 672 C CA . TRP A 1 90 ? -13.174 -5.609 15.899 1.00 97.56 90 TRP A CA 1
ATOM 673 C C . TRP A 1 90 ? -13.768 -6.156 14.596 1.00 97.56 90 TRP A C 1
ATOM 675 O O . TRP A 1 90 ? -13.350 -7.218 14.125 1.00 97.56 90 TRP A O 1
ATOM 685 N N . THR A 1 91 ? -14.730 -5.437 14.016 1.00 96.56 91 THR A N 1
ATOM 686 C CA . THR A 1 91 ? -15.392 -5.811 12.761 1.00 96.56 91 THR A CA 1
ATOM 687 C C . THR A 1 91 ? -15.796 -4.579 11.926 1.00 96.56 91 THR A C 1
ATOM 689 O O . THR A 1 91 ? -16.254 -3.585 12.497 1.00 96.56 91 THR A O 1
ATOM 692 N N . PRO A 1 92 ? -15.641 -4.598 10.585 1.00 96.38 92 PRO A N 1
ATOM 693 C CA . PRO A 1 92 ? -14.925 -5.609 9.797 1.00 96.38 92 PRO A CA 1
ATOM 694 C C . PRO A 1 92 ? -13.413 -5.599 10.092 1.00 96.38 92 PRO A C 1
ATOM 696 O O . PRO A 1 92 ? -12.933 -4.814 10.908 1.00 96.38 92 PRO A O 1
ATOM 699 N N . LYS A 1 93 ? -12.645 -6.490 9.451 1.00 95.06 93 LYS A N 1
ATOM 700 C CA . LYS A 1 93 ? -11.178 -6.444 9.541 1.00 95.06 93 LYS A CA 1
ATOM 701 C C . LYS A 1 93 ? -10.685 -5.111 8.968 1.00 95.06 93 LYS A C 1
ATOM 703 O O . LYS A 1 93 ? -11.060 -4.762 7.849 1.00 95.06 93 LYS A O 1
ATOM 708 N N . LEU A 1 94 ? -9.847 -4.405 9.725 1.00 95.50 94 LEU A N 1
ATOM 709 C CA . LEU A 1 94 ? -9.213 -3.176 9.259 1.00 95.50 94 LEU A CA 1
ATOM 710 C C . LEU A 1 94 ? -8.304 -3.464 8.062 1.00 95.50 94 LEU A C 1
ATOM 712 O O . LEU A 1 94 ? -7.674 -4.522 7.982 1.00 95.50 94 LEU A O 1
ATOM 716 N N . GLY A 1 95 ? -8.263 -2.516 7.135 1.00 94.56 95 GLY A N 1
ATOM 717 C CA . GLY A 1 95 ? -7.278 -2.467 6.069 1.00 94.56 95 GLY A CA 1
ATOM 718 C C . GLY A 1 95 ? -5.883 -2.139 6.595 1.00 94.56 95 GLY A C 1
ATOM 719 O O . GLY A 1 95 ? -5.639 -2.124 7.800 1.00 94.56 95 GLY A O 1
ATOM 720 N N . ARG A 1 96 ? -4.978 -1.849 5.666 1.00 92.44 96 ARG A N 1
ATOM 721 C CA . ARG A 1 96 ? -3.588 -1.463 5.943 1.00 92.44 96 ARG A CA 1
ATOM 722 C C . ARG A 1 96 ? -3.143 -0.346 5.013 1.00 92.44 96 ARG A C 1
ATOM 724 O O . ARG A 1 96 ? -3.807 -0.079 4.010 1.00 92.44 96 ARG A O 1
ATOM 731 N N . CYS A 1 97 ? -2.017 0.281 5.321 1.00 91.94 97 CYS A N 1
ATOM 732 C CA . CYS A 1 97 ? -1.400 1.238 4.409 1.00 91.94 97 CYS A CA 1
ATOM 733 C C . CYS A 1 97 ? -0.699 0.517 3.257 1.00 91.94 97 CYS A C 1
ATOM 735 O O . CYS A 1 97 ? -0.024 -0.493 3.469 1.00 91.94 97 CYS A O 1
ATOM 737 N N . GLY A 1 98 ? -0.913 1.009 2.037 1.00 89.50 98 GLY A N 1
ATOM 738 C CA . GLY A 1 98 ? -0.198 0.525 0.864 1.00 89.50 98 GLY A CA 1
ATOM 739 C C . GLY A 1 98 ? 1.225 1.066 0.837 1.00 89.50 98 GLY A C 1
ATOM 740 O O . GLY A 1 98 ? 1.422 2.276 0.945 1.00 89.50 98 GLY A O 1
ATOM 741 N N . SER A 1 99 ? 2.208 0.189 0.647 1.00 88.50 99 SER A N 1
ATOM 742 C CA . SER A 1 99 ? 3.612 0.604 0.608 1.00 88.50 99 SER A CA 1
ATOM 743 C C . SER A 1 99 ? 3.975 1.298 -0.709 1.00 88.50 99 SER A C 1
ATOM 745 O O . SER A 1 99 ? 3.477 0.939 -1.783 1.00 88.50 99 SER A O 1
ATOM 747 N N . ASN A 1 100 ? 4.873 2.280 -0.627 1.00 89.25 100 ASN A N 1
ATOM 748 C CA . ASN A 1 100 ? 5.521 2.887 -1.792 1.00 89.25 100 ASN A CA 1
ATOM 749 C C . ASN A 1 100 ? 6.494 1.896 -2.447 1.00 89.25 100 ASN A C 1
ATOM 751 O O . ASN A 1 100 ? 7.051 1.029 -1.775 1.00 89.25 100 ASN A O 1
ATOM 755 N N . CYS A 1 101 ? 6.724 2.032 -3.750 1.00 88.56 101 CYS A N 1
ATOM 756 C CA . CYS A 1 101 ? 7.610 1.138 -4.489 1.00 88.56 101 CYS A CA 1
ATOM 757 C C . CYS A 1 101 ? 9.026 1.701 -4.536 1.00 88.56 101 CYS A C 1
ATOM 759 O O . CYS A 1 101 ? 9.251 2.815 -5.019 1.00 88.56 101 CYS A O 1
ATOM 761 N N . SER A 1 102 ? 9.983 0.920 -4.036 1.00 87.25 102 SER A N 1
ATOM 762 C CA . SER A 1 102 ? 11.345 1.408 -3.866 1.00 87.25 102 SER A CA 1
ATOM 763 C C . SER A 1 102 ? 12.121 1.497 -5.176 1.00 87.25 102 SER A C 1
ATOM 765 O O . SER A 1 102 ? 12.179 0.542 -5.955 1.00 87.25 102 SER A O 1
ATOM 767 N N . GLN A 1 103 ? 12.798 2.628 -5.382 1.00 85.75 103 GLN A N 1
ATOM 768 C CA . GLN A 1 103 ? 13.675 2.832 -6.538 1.00 85.75 103 GLN A CA 1
ATOM 769 C C . GLN A 1 103 ? 14.953 1.970 -6.481 1.00 85.75 103 GLN A C 1
ATOM 771 O O . GLN A 1 103 ? 15.600 1.779 -7.513 1.00 85.75 103 GLN A O 1
ATOM 776 N N . GLU A 1 104 ? 15.331 1.409 -5.323 1.00 79.12 104 GLU A N 1
ATOM 777 C CA . GLU A 1 104 ? 16.559 0.604 -5.199 1.00 79.12 104 GLU A CA 1
ATOM 778 C C . GLU A 1 104 ? 16.599 -0.590 -6.162 1.00 79.12 104 GLU A C 1
ATOM 780 O O . GLU A 1 104 ? 17.668 -0.960 -6.655 1.00 79.12 104 GLU A O 1
ATOM 785 N N . PHE A 1 105 ? 15.435 -1.166 -6.472 1.00 67.19 105 PHE A N 1
ATOM 786 C CA . PHE A 1 105 ? 15.323 -2.279 -7.409 1.00 67.19 105 PHE A CA 1
ATOM 787 C C . PHE A 1 105 ? 15.657 -1.863 -8.851 1.00 67.19 105 PHE A C 1
ATOM 789 O O . PHE A 1 105 ? 16.251 -2.630 -9.599 1.00 67.19 105 PHE A O 1
ATOM 796 N N . LEU A 1 106 ? 15.375 -0.615 -9.228 1.00 70.75 106 LEU A N 1
ATOM 797 C CA . LEU A 1 106 ? 15.497 -0.123 -10.605 1.00 70.75 106 LEU A CA 1
ATOM 798 C C . LEU A 1 106 ? 16.942 0.087 -11.033 1.00 70.75 106 LEU A C 1
ATOM 800 O O . LEU A 1 106 ? 17.318 -0.271 -12.147 1.00 70.75 106 LEU A O 1
ATOM 804 N N . ARG A 1 107 ? 17.773 0.596 -10.117 1.00 67.00 107 ARG A N 1
ATOM 805 C CA . ARG A 1 107 ? 19.209 0.778 -10.372 1.00 67.00 107 ARG A CA 1
ATOM 806 C C . ARG A 1 107 ? 19.910 -0.550 -10.651 1.00 67.00 107 ARG A C 1
ATOM 808 O O . ARG A 1 107 ? 20.866 -0.573 -11.415 1.00 67.00 107 ARG A O 1
ATOM 815 N N . LYS A 1 108 ? 19.432 -1.646 -10.050 1.00 66.31 108 LYS A N 1
ATOM 816 C CA . LYS A 1 108 ? 19.966 -2.999 -10.278 1.00 66.31 108 LYS A CA 1
ATOM 817 C C . LYS A 1 108 ? 19.538 -3.591 -11.622 1.00 66.31 108 LYS A C 1
ATOM 819 O O . LYS A 1 108 ? 20.234 -4.452 -12.136 1.00 66.31 108 LYS A O 1
ATOM 824 N N . LEU A 1 109 ? 18.424 -3.125 -12.187 1.00 66.44 109 LEU A N 1
ATOM 825 C CA . LEU A 1 109 ? 17.881 -3.604 -13.461 1.00 66.44 109 LEU A CA 1
ATOM 826 C C . LEU A 1 109 ? 18.413 -2.858 -14.694 1.00 66.44 109 LEU A C 1
ATOM 828 O O . LEU A 1 109 ? 18.049 -3.207 -15.811 1.00 66.44 109 LEU A O 1
ATOM 832 N N . GLY A 1 110 ? 19.256 -1.837 -14.515 1.00 67.31 110 GLY A N 1
ATOM 833 C CA . GLY A 1 110 ? 19.813 -1.060 -15.628 1.00 67.31 110 GLY A CA 1
ATOM 834 C C . GLY A 1 110 ? 18.923 0.084 -16.125 1.00 67.31 110 GLY A C 1
ATOM 835 O O . GLY A 1 110 ? 19.264 0.728 -17.116 1.00 67.31 110 GLY A O 1
ATOM 836 N N . TYR A 1 111 ? 17.820 0.391 -15.433 1.00 77.25 111 TYR A N 1
ATOM 837 C CA . TYR A 1 111 ? 17.038 1.595 -15.716 1.00 77.25 111 TYR A CA 1
ATOM 838 C C . TYR A 1 111 ? 17.824 2.849 -15.317 1.00 77.25 111 TYR A C 1
ATOM 840 O O . TYR A 1 111 ? 18.381 2.933 -14.217 1.00 77.25 111 TYR A O 1
ATOM 848 N N . SER A 1 112 ? 17.865 3.836 -16.211 1.00 79.69 112 SER A N 1
ATOM 849 C CA . SER A 1 112 ? 18.598 5.090 -16.010 1.00 79.69 112 SER A CA 1
ATOM 850 C C . SER A 1 112 ? 17.791 6.115 -15.215 1.00 79.69 112 SER A C 1
ATOM 852 O O . SER A 1 112 ? 18.368 6.957 -14.524 1.00 79.69 112 SER A O 1
ATOM 854 N N . 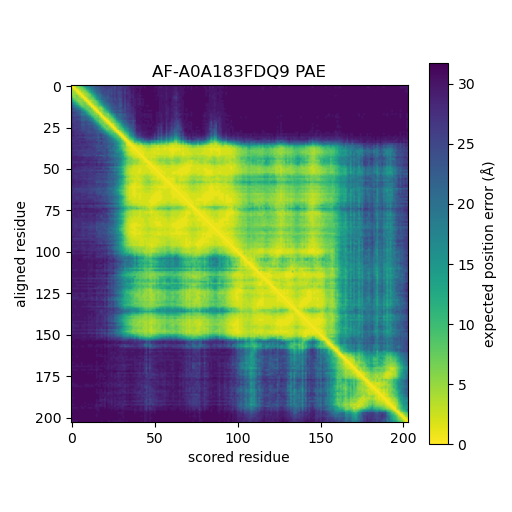GLU A 1 113 ? 16.461 6.042 -15.290 1.00 86.88 113 GLU A N 1
ATOM 855 C CA . GLU A 1 113 ? 15.560 7.022 -14.694 1.00 86.88 113 GLU A CA 1
ATOM 856 C C . GLU A 1 113 ? 14.217 6.392 -14.313 1.00 86.88 113 GLU A C 1
ATOM 858 O O . GLU A 1 113 ? 13.715 5.497 -14.992 1.00 86.88 113 GLU A O 1
ATOM 863 N N . MET A 1 114 ? 13.618 6.916 -13.244 1.00 90.12 114 MET A N 1
ATOM 864 C CA . MET A 1 114 ? 12.214 6.714 -12.915 1.00 90.12 114 MET A CA 1
ATOM 865 C C . MET A 1 114 ? 11.470 8.039 -13.056 1.00 90.12 114 MET A C 1
ATOM 867 O O . MET A 1 114 ? 11.902 9.054 -12.506 1.00 90.12 114 MET A O 1
ATOM 871 N N . ARG A 1 115 ? 10.329 8.024 -13.741 1.00 92.88 115 ARG A N 1
ATOM 872 C CA . ARG A 1 115 ? 9.414 9.157 -13.859 1.00 92.88 115 ARG A CA 1
ATOM 873 C C . ARG A 1 115 ? 8.066 8.805 -13.264 1.00 92.88 115 ARG A C 1
ATOM 875 O O . ARG A 1 115 ? 7.526 7.741 -13.532 1.00 92.88 115 ARG A O 1
ATOM 882 N N . VAL A 1 116 ? 7.504 9.720 -12.488 1.00 93.12 116 VAL A N 1
ATOM 883 C CA . VAL A 1 116 ? 6.140 9.623 -11.961 1.00 93.12 116 VAL A CA 1
ATOM 884 C C . VAL A 1 116 ? 5.363 10.798 -12.535 1.00 93.12 116 VAL A C 1
ATOM 886 O O . VAL A 1 116 ? 5.791 11.945 -12.389 1.00 93.12 116 VAL A O 1
ATOM 889 N N . ASN A 1 117 ? 4.249 10.528 -13.221 1.00 87.44 117 ASN A N 1
ATOM 890 C CA . ASN A 1 117 ? 3.480 11.545 -13.956 1.00 87.44 117 ASN A CA 1
ATOM 891 C C . ASN A 1 117 ? 4.357 12.384 -14.915 1.00 87.44 117 ASN A C 1
ATOM 893 O O . ASN A 1 117 ? 4.263 13.611 -14.956 1.00 87.44 117 ASN A O 1
ATOM 897 N N . GLY A 1 118 ? 5.275 11.726 -15.632 1.00 85.75 118 GLY A N 1
ATOM 898 C CA . GLY A 1 118 ? 6.186 12.353 -16.598 1.00 85.75 118 GLY A CA 1
ATOM 899 C C . GLY A 1 118 ? 7.347 13.158 -15.998 1.00 85.75 118 GLY A C 1
ATOM 900 O O . GLY A 1 118 ? 8.222 13.598 -16.738 1.00 85.75 118 GLY A O 1
ATOM 901 N N . SER A 1 119 ? 7.404 13.337 -14.675 1.00 90.00 119 SER A N 1
ATOM 902 C CA . SER A 1 119 ? 8.503 14.042 -14.004 1.00 90.00 119 SER A CA 1
ATOM 903 C C . SER A 1 119 ? 9.489 13.065 -13.386 1.00 90.00 119 SER A C 1
ATOM 905 O O . SER A 1 119 ? 9.074 12.112 -12.724 1.00 90.00 119 SER A O 1
ATOM 907 N N . ARG A 1 120 ? 10.791 13.333 -13.546 1.00 91.25 120 ARG A N 1
ATOM 908 C CA . ARG A 1 120 ? 11.847 12.564 -12.883 1.00 91.25 120 ARG A CA 1
ATOM 909 C C . ARG A 1 120 ? 11.601 12.504 -11.378 1.00 91.25 120 ARG A C 1
ATOM 911 O O . ARG A 1 120 ? 11.362 13.528 -10.735 1.00 91.25 120 ARG A O 1
ATOM 918 N N . LYS A 1 121 ? 11.700 11.304 -10.816 1.00 91.50 121 LYS A N 1
ATOM 919 C CA . LYS A 1 121 ? 11.572 11.043 -9.388 1.00 91.50 121 LYS A CA 1
ATOM 920 C C . LYS A 1 121 ? 12.875 10.447 -8.868 1.00 91.50 121 LYS A C 1
ATOM 922 O O . LYS A 1 121 ? 13.277 9.361 -9.276 1.00 91.50 121 LYS A O 1
ATOM 927 N N . ASP A 1 122 ? 13.505 11.170 -7.949 1.00 87.06 122 ASP A N 1
ATOM 928 C CA . ASP A 1 122 ? 14.587 10.645 -7.122 1.00 87.06 122 ASP A CA 1
ATOM 929 C C . ASP A 1 122 ? 13.969 10.230 -5.768 1.00 87.06 122 ASP A C 1
ATOM 931 O O . ASP A 1 122 ? 13.422 11.063 -5.041 1.00 87.06 122 ASP A O 1
ATOM 935 N N . GLY A 1 123 ? 13.973 8.930 -5.470 1.00 88.62 123 GLY A N 1
ATOM 936 C CA . GLY A 1 123 ? 13.304 8.307 -4.322 1.00 88.62 123 GLY A CA 1
ATOM 937 C C . GLY A 1 123 ? 12.159 7.378 -4.728 1.00 88.62 123 GLY A C 1
ATOM 938 O O . GLY A 1 123 ? 11.972 7.093 -5.903 1.00 88.62 123 GLY A O 1
ATOM 939 N N . ASP A 1 124 ? 11.386 6.906 -3.752 1.00 90.50 124 ASP A N 1
ATOM 940 C CA . ASP A 1 124 ? 10.353 5.891 -3.981 1.00 90.50 124 ASP A CA 1
ATOM 941 C C . ASP A 1 124 ? 9.146 6.428 -4.768 1.00 90.50 124 ASP A C 1
ATOM 943 O O . ASP A 1 124 ? 8.745 7.597 -4.649 1.00 90.50 124 ASP A O 1
ATOM 947 N N . ALA A 1 125 ? 8.540 5.549 -5.567 1.00 90.75 125 ALA A N 1
ATOM 948 C CA . ALA A 1 125 ? 7.293 5.836 -6.257 1.00 90.75 125 ALA A CA 1
ATOM 949 C C . ALA A 1 125 ? 6.118 5.720 -5.273 1.00 90.75 125 ALA A C 1
ATOM 951 O O . ALA A 1 125 ? 6.007 4.705 -4.579 1.00 90.75 125 ALA A O 1
ATOM 952 N N . PRO A 1 126 ? 5.223 6.722 -5.207 1.00 89.31 126 PRO A N 1
ATOM 953 C CA . PRO A 1 126 ? 4.032 6.635 -4.375 1.00 89.31 126 PRO A CA 1
ATOM 954 C C . PRO A 1 126 ? 3.187 5.405 -4.717 1.00 89.31 126 PRO A C 1
ATOM 956 O O . PRO A 1 126 ? 3.035 5.062 -5.890 1.00 89.31 126 PRO A O 1
ATOM 959 N N . HIS A 1 127 ? 2.586 4.776 -3.712 1.00 87.56 127 HIS A N 1
ATOM 960 C CA . HIS A 1 127 ? 1.570 3.752 -3.947 1.00 87.56 127 HIS A CA 1
ATOM 961 C C . HIS A 1 127 ? 0.457 4.264 -4.883 1.00 87.56 127 HIS A C 1
ATOM 963 O O . HIS A 1 127 ? 0.013 5.409 -4.762 1.00 87.56 127 HIS A O 1
ATOM 969 N N . ASN A 1 128 ? -0.036 3.385 -5.759 1.00 86.94 128 ASN A N 1
ATOM 970 C CA . ASN A 1 128 ? -1.092 3.637 -6.743 1.00 86.94 128 ASN A CA 1
ATOM 971 C C . ASN A 1 128 ? -0.732 4.763 -7.726 1.00 86.94 128 ASN A C 1
ATOM 973 O O . ASN A 1 128 ? -1.593 5.535 -8.147 1.00 86.94 128 ASN A O 1
ATOM 977 N N . SER A 1 129 ? 0.555 4.877 -8.063 1.00 89.88 129 SER A N 1
ATOM 978 C CA . SER A 1 129 ? 1.041 5.781 -9.105 1.00 89.88 129 SER A CA 1
ATOM 979 C C . SER A 1 129 ? 1.432 5.020 -10.364 1.00 89.88 129 SER A C 1
ATOM 981 O O . SER A 1 129 ? 1.918 3.888 -10.296 1.00 89.88 129 SER A O 1
ATOM 983 N N . ASP A 1 130 ? 1.235 5.671 -11.507 1.00 91.88 130 ASP A N 1
ATOM 984 C CA . ASP A 1 130 ? 1.794 5.220 -12.773 1.00 91.88 130 ASP A CA 1
ATOM 985 C C . ASP A 1 130 ? 3.208 5.769 -12.926 1.00 91.88 130 ASP A C 1
ATOM 987 O O . ASP A 1 130 ? 3.500 6.940 -12.644 1.00 91.88 130 ASP A O 1
ATOM 991 N N . VAL A 1 131 ? 4.095 4.881 -13.347 1.00 91.81 131 VAL A N 1
ATOM 992 C CA . VAL A 1 131 ? 5.531 5.088 -13.323 1.00 91.81 131 VAL A CA 1
ATOM 993 C C . VAL A 1 131 ? 6.114 4.672 -14.660 1.00 91.81 131 VAL A C 1
ATOM 995 O O . VAL A 1 131 ? 5.800 3.609 -15.190 1.00 91.81 131 VAL A O 1
ATOM 998 N N . GLU A 1 132 ? 6.977 5.516 -15.204 1.00 90.12 132 GLU A N 1
ATOM 999 C CA . GLU A 1 132 ? 7.735 5.230 -16.414 1.00 90.12 132 GLU A CA 1
ATOM 1000 C C . GLU A 1 132 ? 9.195 5.017 -16.033 1.00 90.12 132 GLU A C 1
ATOM 1002 O O . GLU A 1 132 ? 9.827 5.892 -15.436 1.00 90.12 132 GLU A O 1
ATOM 1007 N N . PHE A 1 133 ? 9.741 3.857 -16.371 1.00 86.44 133 PHE A N 1
ATOM 1008 C CA . PHE A 1 133 ? 11.170 3.613 -16.262 1.00 86.44 133 PHE A CA 1
ATOM 1009 C C . PHE A 1 133 ? 11.823 3.790 -17.616 1.00 86.44 133 PHE A C 1
ATOM 1011 O O . PHE A 1 133 ? 11.350 3.249 -18.610 1.00 86.44 133 PHE A O 1
ATOM 1018 N N . ILE A 1 134 ? 12.915 4.541 -17.646 1.00 83.44 134 ILE A N 1
ATOM 1019 C CA . ILE A 1 134 ? 13.642 4.828 -18.877 1.00 83.44 134 ILE A CA 1
ATOM 1020 C C . ILE A 1 134 ? 14.840 3.890 -18.972 1.00 83.44 134 ILE A C 1
ATOM 1022 O O . ILE A 1 134 ? 15.607 3.772 -18.010 1.00 83.44 134 ILE A O 1
ATOM 1026 N N . CYS A 1 135 ? 15.053 3.272 -20.131 1.00 75.44 135 CYS A N 1
ATOM 1027 C CA . CYS A 1 135 ? 16.408 2.908 -20.529 1.00 75.44 135 CYS A CA 1
ATOM 1028 C C . CYS A 1 135 ? 16.652 3.171 -22.009 1.00 75.44 135 CYS A C 1
ATOM 1030 O O . CYS A 1 135 ? 15.787 2.987 -22.860 1.00 75.44 135 CYS A O 1
ATOM 1032 N N . GLY A 1 136 ? 17.868 3.633 -22.297 1.00 73.31 136 GLY A N 1
ATOM 1033 C CA . GLY A 1 136 ? 18.194 4.143 -23.620 1.00 73.31 136 GLY A CA 1
ATOM 1034 C C . GLY A 1 136 ? 17.197 5.224 -24.040 1.00 73.31 136 GLY A C 1
ATOM 1035 O O . GLY A 1 136 ? 17.023 6.218 -23.332 1.00 73.31 136 GLY A O 1
ATOM 1036 N N . GLU A 1 137 ? 16.550 4.996 -25.180 1.00 71.56 137 GLU A N 1
ATOM 1037 C CA . GLU A 1 137 ? 15.534 5.878 -25.766 1.00 71.56 137 GLU A CA 1
ATOM 1038 C C . GLU A 1 137 ? 14.092 5.420 -25.473 1.00 71.56 137 GLU A C 1
ATOM 1040 O O . GLU A 1 137 ? 13.141 6.097 -25.865 1.00 71.56 137 GLU A O 1
ATOM 1045 N N . GLU A 1 138 ? 13.912 4.304 -24.759 1.00 75.12 138 GLU A N 1
ATOM 1046 C CA . GLU A 1 138 ? 12.609 3.690 -24.501 1.00 75.12 138 GLU A CA 1
ATOM 1047 C C . GLU A 1 138 ? 12.101 3.955 -23.078 1.00 75.12 138 GLU A C 1
ATOM 1049 O O . GLU A 1 138 ? 12.865 4.165 -22.129 1.00 75.12 138 GLU A O 1
ATOM 1054 N N . ALA A 1 139 ? 10.773 3.953 -22.935 1.00 83.00 139 ALA A N 1
ATOM 1055 C CA . ALA A 1 139 ? 10.074 4.163 -21.673 1.00 83.00 139 ALA A CA 1
ATOM 1056 C C . ALA A 1 139 ? 9.104 3.009 -21.400 1.00 83.00 139 ALA A C 1
ATOM 1058 O O . ALA A 1 139 ? 8.195 2.737 -22.187 1.00 83.00 139 ALA A O 1
ATOM 1059 N N . HIS A 1 140 ? 9.279 2.347 -20.261 1.00 82.69 140 HIS A N 1
ATOM 1060 C CA . HIS A 1 140 ? 8.492 1.190 -19.848 1.00 82.69 140 HIS A CA 1
ATOM 1061 C C . HIS A 1 140 ? 7.513 1.579 -18.751 1.00 82.69 140 HIS A C 1
ATOM 1063 O O . HIS A 1 140 ? 7.892 2.219 -17.770 1.00 82.69 140 HIS A O 1
ATOM 1069 N N . LYS A 1 141 ? 6.249 1.183 -18.907 1.00 87.12 141 LYS A N 1
ATOM 1070 C CA . LYS A 1 141 ? 5.158 1.603 -18.024 1.00 87.12 141 LYS A CA 1
ATOM 1071 C C . LYS A 1 141 ? 4.864 0.564 -16.958 1.00 87.12 141 LYS A C 1
ATOM 1073 O O . LYS A 1 141 ? 4.585 -0.599 -17.255 1.00 87.12 141 LYS A O 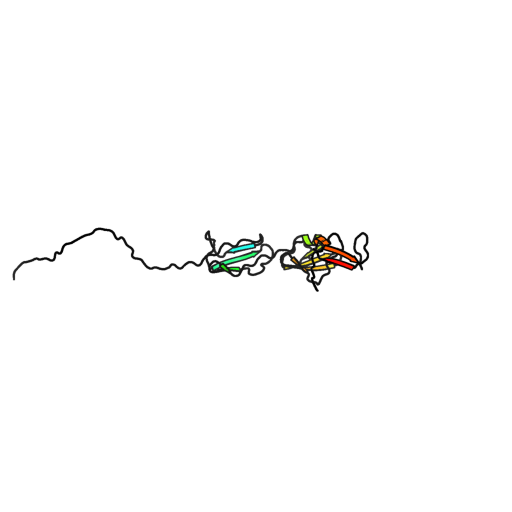1
ATOM 1078 N N . TYR A 1 142 ? 4.855 1.026 -15.720 1.00 88.94 142 TYR A N 1
ATOM 1079 C CA . TYR A 1 142 ? 4.552 0.244 -14.539 1.00 88.94 142 TYR A CA 1
ATOM 1080 C C . TYR A 1 142 ? 3.509 0.956 -13.689 1.00 88.94 142 TYR A C 1
ATOM 1082 O O . TYR A 1 142 ? 3.435 2.180 -13.654 1.00 88.94 142 TYR A O 1
ATOM 1090 N N . HIS A 1 143 ? 2.732 0.173 -12.957 1.00 90.06 143 HIS A N 1
ATOM 1091 C CA . HIS A 1 143 ? 1.883 0.665 -11.890 1.00 90.06 143 HIS A CA 1
ATOM 1092 C C . HIS A 1 143 ? 2.499 0.269 -10.549 1.00 90.06 143 HIS A C 1
ATOM 1094 O O . HIS A 1 143 ? 2.736 -0.914 -10.300 1.00 90.06 143 HIS A O 1
ATOM 1100 N N . CYS A 1 144 ? 2.782 1.239 -9.684 1.00 90.00 144 CYS A N 1
ATOM 1101 C CA . CYS A 1 144 ? 3.220 0.947 -8.328 1.00 90.00 144 CYS A CA 1
ATOM 1102 C C . CYS A 1 144 ? 2.020 0.514 -7.485 1.00 90.00 144 CYS A C 1
ATOM 1104 O O . CYS A 1 144 ? 1.162 1.330 -7.156 1.00 90.00 144 CYS A O 1
ATOM 1106 N N . TYR A 1 145 ? 1.986 -0.751 -7.083 1.00 89.06 145 TYR A N 1
ATOM 1107 C CA . TYR A 1 145 ? 0.974 -1.290 -6.193 1.00 89.06 145 TYR A CA 1
ATOM 1108 C C . TYR A 1 145 ? 1.633 -2.010 -5.026 1.00 89.06 145 TYR A C 1
ATOM 1110 O O . TYR A 1 145 ? 2.246 -3.062 -5.175 1.00 89.06 145 TYR A O 1
ATOM 1118 N N . ASP A 1 146 ? 1.475 -1.417 -3.850 1.00 87.69 146 ASP A N 1
ATOM 1119 C CA . ASP A 1 146 ? 1.847 -2.003 -2.563 1.00 87.69 146 ASP A CA 1
ATOM 1120 C C . ASP A 1 146 ? 3.293 -2.527 -2.514 1.00 87.6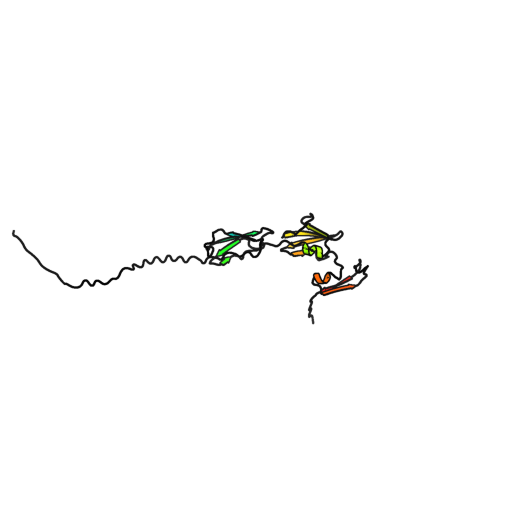9 146 ASP A C 1
ATOM 1122 O O . ASP A 1 146 ? 3.562 -3.716 -2.357 1.00 87.69 146 ASP A O 1
ATOM 1126 N N . GLY A 1 147 ? 4.243 -1.619 -2.737 1.00 86.75 147 GLY A N 1
ATOM 1127 C CA . GLY A 1 147 ? 5.672 -1.930 -2.774 1.00 8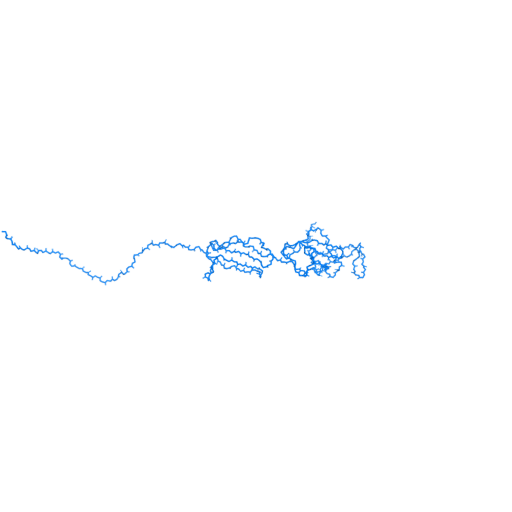6.75 147 GLY A CA 1
ATOM 1128 C C . GLY A 1 147 ? 6.144 -2.630 -4.049 1.00 86.75 147 GLY A C 1
ATOM 1129 O O . GLY A 1 147 ? 7.349 -2.773 -4.244 1.00 86.75 147 GLY A O 1
ATOM 1130 N N . THR A 1 148 ? 5.227 -3.023 -4.937 1.00 86.19 148 THR A N 1
ATOM 1131 C CA . THR A 1 148 ? 5.528 -3.803 -6.139 1.00 86.19 148 THR A CA 1
ATOM 1132 C C . THR A 1 148 ? 5.230 -3.015 -7.410 1.00 86.19 148 THR A C 1
ATOM 1134 O O . THR A 1 148 ? 4.155 -2.446 -7.568 1.00 86.19 148 THR A O 1
ATOM 1137 N N . PHE A 1 149 ? 6.162 -3.018 -8.363 1.00 86.38 149 PHE A N 1
ATOM 1138 C CA . PHE A 1 149 ? 5.917 -2.482 -9.701 1.00 86.38 149 PHE A CA 1
ATOM 1139 C C . PHE A 1 149 ? 5.276 -3.545 -10.596 1.00 86.38 149 PHE A C 1
ATOM 1141 O O . PHE A 1 149 ? 5.889 -4.567 -10.904 1.00 86.38 149 PHE A O 1
ATOM 1148 N N . LEU A 1 150 ? 4.046 -3.296 -11.033 1.00 86.00 150 LEU A N 1
ATOM 1149 C CA . LEU A 1 150 ? 3.292 -4.160 -11.935 1.00 86.00 150 LEU A CA 1
ATOM 1150 C C . LEU A 1 150 ? 3.460 -3.665 -13.372 1.00 86.00 150 LEU A C 1
ATOM 1152 O O . LEU A 1 150 ? 3.127 -2.520 -13.664 1.00 86.00 150 LEU A O 1
ATOM 1156 N N . SER A 1 151 ? 3.980 -4.508 -14.268 1.00 85.00 151 SER A N 1
ATOM 1157 C CA . SER A 1 151 ? 4.124 -4.151 -15.687 1.00 85.00 151 SER A CA 1
ATOM 1158 C C . SER A 1 151 ? 2.754 -3.916 -16.322 1.00 85.00 151 SER A C 1
ATOM 1160 O O . SER A 1 151 ? 1.863 -4.754 -16.183 1.00 85.00 151 SER A O 1
ATOM 1162 N N . GLN A 1 152 ? 2.586 -2.804 -17.040 1.00 82.12 152 GLN A N 1
ATOM 1163 C CA . GLN A 1 152 ? 1.357 -2.520 -17.794 1.00 82.12 152 GLN A CA 1
ATOM 1164 C C . GLN A 1 152 ? 1.368 -3.129 -19.208 1.00 82.12 152 GLN A C 1
ATOM 1166 O O . GLN A 1 152 ? 0.341 -3.127 -19.885 1.00 82.12 152 GLN A O 1
ATOM 1171 N N . SER A 1 153 ? 2.504 -3.668 -19.656 1.00 68.88 153 SER A N 1
ATOM 1172 C CA . SER A 1 153 ? 2.654 -4.360 -20.939 1.00 68.88 153 SER A CA 1
ATOM 1173 C C . SER A 1 153 ? 3.173 -5.788 -20.755 1.00 68.88 153 SER A C 1
ATOM 1175 O O . SER A 1 153 ? 3.824 -6.118 -19.757 1.00 68.88 153 SER A O 1
ATOM 1177 N N . ALA A 1 154 ? 2.890 -6.646 -21.741 1.00 60.50 154 ALA A N 1
ATOM 1178 C CA . ALA A 1 154 ? 3.464 -7.983 -21.862 1.00 60.50 154 ALA A CA 1
ATOM 1179 C C . ALA A 1 154 ? 4.946 -7.894 -22.293 1.00 60.50 154 ALA A C 1
ATOM 1181 O O . ALA A 1 154 ? 5.289 -8.224 -23.414 1.00 60.50 154 ALA A O 1
ATOM 1182 N N . PHE A 1 155 ? 5.778 -7.385 -21.381 1.00 53.47 155 PHE A N 1
ATOM 1183 C CA . PHE A 1 155 ? 7.236 -7.513 -21.272 1.00 53.47 155 PHE A CA 1
ATOM 1184 C C . PHE A 1 155 ? 8.111 -7.251 -22.518 1.00 53.47 155 PHE A C 1
ATOM 1186 O O . PHE A 1 155 ? 8.311 -8.134 -23.342 1.00 53.47 155 PHE A O 1
ATOM 1193 N N . GLU A 1 156 ? 8.816 -6.116 -22.498 1.00 52.94 156 GLU A N 1
ATOM 1194 C CA . GLU A 1 156 ? 10.248 -6.056 -22.826 1.00 52.94 156 GLU A CA 1
ATOM 1195 C C . GLU A 1 156 ? 10.923 -5.319 -21.656 1.00 52.94 156 GLU A C 1
ATOM 1197 O O . GLU A 1 156 ? 10.649 -4.144 -21.437 1.00 52.94 156 GLU A O 1
ATOM 1202 N N . PRO A 1 157 ? 11.681 -5.992 -20.775 1.00 54.69 157 PRO A N 1
ATOM 1203 C CA . PRO A 1 157 ? 12.403 -5.326 -19.705 1.00 54.69 157 PRO A CA 1
ATOM 1204 C C . PRO A 1 157 ? 13.605 -4.618 -20.319 1.00 54.69 157 PRO A C 1
ATOM 1206 O O . PRO A 1 157 ? 14.241 -5.128 -21.243 1.00 54.69 157 PRO A O 1
ATOM 1209 N N . CYS A 1 158 ? 13.944 -3.455 -19.778 1.00 52.38 158 CYS A N 1
ATOM 1210 C CA . CYS A 1 158 ? 15.116 -2.740 -20.243 1.00 52.38 158 CYS A CA 1
ATOM 1211 C C . CYS A 1 158 ? 16.361 -3.585 -20.044 1.00 52.38 158 CYS A C 1
ATOM 1213 O O . CYS A 1 158 ? 16.557 -4.175 -18.980 1.00 52.38 158 CYS A O 1
ATOM 1215 N N . GLY A 1 159 ? 17.154 -3.675 -21.110 1.00 47.28 159 GLY A N 1
ATOM 1216 C CA . GLY A 1 159 ? 18.205 -4.662 -21.247 1.00 47.28 159 GLY A CA 1
ATOM 1217 C C . GLY A 1 159 ? 19.083 -4.787 -20.005 1.00 47.28 159 GLY A C 1
ATOM 1218 O O . GLY A 1 159 ? 19.816 -3.875 -19.641 1.00 47.28 159 GLY A O 1
ATOM 1219 N N . SER A 1 160 ? 19.100 -5.980 -19.424 1.00 45.22 160 SER A N 1
ATOM 1220 C CA . SER A 1 160 ? 20.293 -6.501 -18.762 1.00 45.22 160 SER A CA 1
ATOM 1221 C C . SER A 1 160 ? 20.688 -7.775 -19.487 1.00 45.22 160 SER A C 1
ATOM 1223 O O . SER A 1 160 ? 20.448 -8.901 -19.069 1.00 45.22 160 SER A O 1
ATOM 1225 N N . CYS A 1 161 ? 21.328 -7.574 -20.629 1.00 46.31 161 CYS A N 1
ATOM 1226 C CA . CYS A 1 161 ? 22.068 -8.606 -21.327 1.00 46.31 161 CYS A CA 1
ATOM 1227 C C . CYS A 1 161 ? 23.447 -8.831 -20.668 1.00 46.31 161 CYS A C 1
ATOM 1229 O O . CYS A 1 161 ? 24.479 -8.821 -21.335 1.00 46.31 161 CYS A O 1
ATOM 1231 N N . SER A 1 162 ? 23.469 -8.968 -19.341 1.00 46.62 162 SER A N 1
ATOM 1232 C CA . SER A 1 162 ? 24.658 -9.252 -18.536 1.00 46.62 162 SER A CA 1
ATOM 1233 C C . SER A 1 162 ? 24.429 -10.577 -17.827 1.00 46.62 162 SER A C 1
ATOM 1235 O O . SER A 1 162 ? 23.558 -10.694 -16.967 1.00 46.62 162 SER A O 1
ATOM 1237 N N . THR A 1 163 ? 25.215 -11.596 -18.178 1.00 49.09 163 THR A N 1
ATOM 1238 C CA . THR A 1 163 ? 25.163 -12.925 -17.543 1.00 49.09 163 THR A CA 1
ATOM 1239 C C . THR A 1 163 ? 25.416 -12.881 -16.035 1.00 49.09 163 THR A C 1
ATOM 1241 O O . THR A 1 163 ? 25.061 -13.830 -15.341 1.00 49.09 163 THR A O 1
ATOM 1244 N N . ALA A 1 164 ? 26.016 -11.802 -15.520 1.00 50.50 164 ALA A N 1
ATOM 1245 C CA . ALA A 1 164 ? 26.339 -11.641 -14.106 1.00 50.50 164 ALA A CA 1
ATOM 1246 C C . ALA A 1 164 ? 25.115 -11.293 -13.235 1.00 50.50 164 ALA A C 1
ATOM 1248 O O . ALA A 1 164 ? 25.063 -11.695 -12.074 1.00 50.50 164 ALA A O 1
ATOM 1249 N N . ASP A 1 165 ? 24.112 -10.610 -13.792 1.00 53.00 165 ASP A N 1
ATOM 1250 C CA . ASP A 1 165 ? 22.986 -10.059 -13.017 1.00 53.00 165 ASP A CA 1
ATOM 1251 C C . ASP A 1 165 ? 21.771 -11.001 -12.963 1.00 53.00 165 ASP A C 1
ATOM 1253 O O . ASP A 1 165 ? 20.898 -10.878 -12.103 1.00 53.00 165 ASP A O 1
ATOM 1257 N N . VAL A 1 166 ? 21.762 -12.023 -13.823 1.00 54.94 166 VAL A N 1
ATOM 1258 C CA . VAL A 1 166 ? 20.700 -13.035 -13.968 1.00 54.94 166 VAL A CA 1
ATOM 1259 C C . VAL A 1 166 ? 20.413 -13.767 -12.647 1.00 54.94 166 VAL A C 1
ATOM 1261 O O . VAL A 1 166 ? 19.259 -14.052 -12.322 1.00 54.94 166 VAL A O 1
ATOM 1264 N N . ALA A 1 167 ? 21.444 -13.990 -11.825 1.00 53.81 167 ALA A N 1
ATOM 1265 C CA . ALA A 1 167 ? 21.312 -14.633 -10.518 1.00 53.81 167 ALA A CA 1
ATOM 1266 C C . ALA A 1 167 ? 20.545 -13.785 -9.481 1.00 53.81 167 ALA A C 1
ATOM 1268 O O . ALA A 1 167 ? 19.965 -14.350 -8.549 1.00 53.81 167 ALA A O 1
ATOM 1269 N N . GLY A 1 168 ? 20.540 -12.454 -9.632 1.00 53.72 168 GLY A N 1
ATOM 1270 C CA . GLY A 1 168 ? 19.789 -11.514 -8.790 1.00 53.72 168 GLY A CA 1
ATOM 1271 C C . GLY A 1 168 ? 18.316 -11.375 -9.187 1.00 53.72 168 GLY A C 1
ATOM 1272 O O . GLY A 1 168 ? 17.521 -10.861 -8.406 1.00 53.72 168 GLY A O 1
ATOM 1273 N N . LEU A 1 169 ? 17.949 -11.878 -10.369 1.00 53.16 169 LEU A N 1
ATOM 1274 C CA . LEU A 1 169 ? 16.600 -11.827 -10.942 1.00 53.16 169 LEU A CA 1
ATOM 1275 C C . LEU A 1 169 ? 15.809 -13.131 -10.759 1.00 53.16 169 LEU A C 1
ATOM 1277 O O . LEU A 1 169 ? 14.747 -13.294 -11.350 1.00 53.16 169 LEU A O 1
ATOM 1281 N N . GLY A 1 170 ? 16.315 -14.065 -9.947 1.00 51.06 170 GLY A N 1
ATOM 1282 C CA . GLY A 1 170 ? 15.644 -15.340 -9.658 1.00 51.06 170 GLY A CA 1
ATOM 1283 C C . GLY A 1 170 ? 15.879 -16.442 -10.698 1.00 51.06 170 GLY A C 1
ATOM 1284 O O . GLY A 1 170 ? 15.308 -17.525 -10.587 1.00 51.06 170 GLY A O 1
ATOM 1285 N N . TYR A 1 171 ? 16.751 -16.207 -11.676 1.00 55.69 171 TYR A N 1
ATOM 1286 C CA . TYR A 1 171 ? 17.171 -17.212 -12.648 1.00 55.69 171 TYR A CA 1
ATOM 1287 C C . TYR A 1 171 ? 18.448 -17.927 -12.157 1.00 55.69 171 TYR A C 1
ATOM 1289 O O . TYR A 1 171 ? 19.299 -17.344 -11.478 1.00 55.69 171 TYR A O 1
ATOM 1297 N N . ALA A 1 172 ? 18.583 -19.220 -12.457 1.00 57.91 172 ALA A N 1
ATOM 1298 C CA . ALA A 1 172 ? 19.791 -20.010 -12.202 1.00 57.91 172 ALA A CA 1
ATOM 1299 C C . ALA A 1 172 ? 20.882 -19.788 -13.255 1.00 57.91 172 ALA A C 1
ATOM 1301 O O . ALA A 1 172 ? 22.047 -20.070 -12.986 1.00 57.91 172 ALA A O 1
ATOM 1302 N N . GLY A 1 173 ? 20.534 -19.280 -14.437 1.00 59.22 173 GLY A N 1
ATOM 1303 C CA . GLY A 1 173 ? 21.515 -19.015 -15.482 1.00 59.22 173 GLY A CA 1
ATOM 1304 C C . GLY A 1 173 ? 20.921 -18.364 -16.721 1.00 59.22 173 GLY A C 1
ATOM 1305 O O . GLY A 1 173 ? 19.707 -18.230 -16.855 1.00 59.22 173 GLY A O 1
ATOM 1306 N N . MET A 1 174 ? 21.797 -17.963 -17.636 1.00 63.72 174 MET A N 1
ATOM 1307 C CA . MET A 1 174 ? 21.447 -17.495 -18.973 1.00 63.72 174 MET A CA 1
ATOM 1308 C C . MET A 1 174 ? 22.367 -18.182 -19.971 1.00 63.72 174 MET A C 1
ATOM 1310 O O . MET A 1 174 ? 23.582 -18.207 -19.784 1.00 63.72 174 MET A O 1
ATOM 1314 N N . ASN A 1 175 ? 21.785 -18.731 -21.027 1.00 60.66 175 ASN A N 1
ATOM 1315 C CA . ASN A 1 175 ? 22.501 -19.230 -22.183 1.00 60.66 175 ASN A CA 1
ATOM 1316 C C . ASN A 1 175 ? 22.320 -18.248 -23.337 1.00 60.66 175 ASN A C 1
ATOM 1318 O O . ASN A 1 175 ? 21.221 -17.747 -23.568 1.00 60.66 175 ASN A O 1
ATOM 1322 N N . VAL A 1 176 ? 23.397 -17.973 -24.058 1.00 61.41 176 VAL A N 1
ATOM 1323 C CA . VAL A 1 176 ? 23.397 -17.042 -25.182 1.00 61.41 176 VAL A CA 1
ATOM 1324 C C . VAL A 1 176 ? 23.488 -17.848 -26.471 1.00 61.41 176 VAL A C 1
ATOM 1326 O O . VAL A 1 176 ? 24.399 -18.651 -26.660 1.00 61.41 176 VAL A O 1
ATOM 1329 N N . HIS A 1 177 ? 22.545 -17.620 -27.373 1.00 62.28 177 HIS A N 1
ATOM 1330 C CA . HIS A 1 177 ? 22.559 -18.097 -28.748 1.00 62.28 177 HIS A CA 1
ATOM 1331 C C . HIS A 1 177 ? 22.691 -16.902 -29.688 1.00 62.28 177 HIS A C 1
ATOM 1333 O O . HIS A 1 177 ? 21.711 -16.289 -30.097 1.00 62.28 177 HIS A O 1
ATOM 1339 N N . GLY A 1 178 ? 23.927 -16.545 -30.020 1.00 65.94 178 GLY A N 1
ATOM 1340 C CA . GLY A 1 178 ? 24.211 -15.416 -30.897 1.00 65.94 178 GLY A CA 1
ATOM 1341 C C . GLY A 1 178 ? 25.583 -14.815 -30.642 1.00 65.94 178 GLY A C 1
ATOM 1342 O O . GLY A 1 178 ? 26.419 -15.400 -29.951 1.00 65.94 178 GLY A O 1
ATOM 1343 N N . ASN A 1 179 ? 25.814 -13.635 -31.211 1.00 62.19 179 ASN A N 1
ATOM 1344 C CA . ASN A 1 179 ? 27.087 -12.942 -31.082 1.00 62.19 179 ASN A CA 1
ATOM 1345 C C . ASN A 1 179 ? 27.172 -12.177 -29.756 1.00 62.19 179 ASN A C 1
ATOM 1347 O O . ASN A 1 179 ? 26.188 -11.668 -29.219 1.00 62.19 179 ASN A O 1
ATOM 1351 N N . THR A 1 180 ? 28.385 -12.066 -29.232 1.00 58.59 180 THR A N 1
ATOM 1352 C CA . THR A 1 180 ? 28.690 -11.135 -28.144 1.00 58.59 180 THR A CA 1
ATOM 1353 C C . THR A 1 180 ? 29.848 -10.253 -28.573 1.00 58.59 180 THR A C 1
ATOM 1355 O O . THR A 1 180 ? 30.736 -10.697 -29.302 1.00 58.59 180 THR A O 1
ATOM 1358 N N . LEU A 1 181 ? 29.844 -9.000 -28.129 1.00 46.84 181 LEU A N 1
ATOM 1359 C CA . LEU A 1 181 ? 30.958 -8.078 -28.303 1.00 46.84 181 LEU A CA 1
ATOM 1360 C C . LEU A 1 181 ? 31.459 -7.681 -26.917 1.00 46.84 181 LEU A C 1
ATOM 1362 O O . LEU A 1 181 ? 30.723 -7.088 -26.135 1.00 46.84 181 LEU A O 1
ATOM 1366 N N . ASN A 1 182 ? 32.703 -8.041 -26.596 1.00 57.31 182 ASN A N 1
ATOM 1367 C CA . ASN A 1 182 ? 33.313 -7.789 -25.282 1.00 57.31 182 ASN A CA 1
ATOM 1368 C C . ASN A 1 182 ? 32.481 -8.319 -24.094 1.00 57.31 182 ASN A C 1
ATOM 1370 O O . ASN A 1 182 ? 32.457 -7.708 -23.033 1.00 57.31 182 ASN A O 1
ATOM 1374 N N . GLY A 1 183 ? 31.783 -9.446 -24.277 1.00 52.69 183 GLY A N 1
ATOM 1375 C CA . GLY A 1 183 ? 30.924 -10.036 -23.243 1.00 52.69 183 GLY A CA 1
ATOM 1376 C C . GLY A 1 183 ? 29.522 -9.425 -23.135 1.00 52.69 183 GLY A C 1
ATOM 1377 O O . GLY A 1 183 ? 28.745 -9.867 -22.295 1.00 52.69 183 GLY A O 1
ATOM 1378 N N . HIS A 1 184 ? 29.171 -8.465 -23.996 1.00 50.53 184 HIS A N 1
ATOM 1379 C CA . HIS A 1 184 ? 27.826 -7.896 -24.091 1.00 50.53 184 HIS A CA 1
ATOM 1380 C C . HIS A 1 184 ? 27.054 -8.497 -25.265 1.00 50.53 184 HIS A C 1
ATOM 1382 O O . HIS A 1 184 ? 27.635 -8.778 -26.317 1.00 50.53 184 HIS A O 1
ATOM 1388 N N . LEU A 1 185 ? 25.744 -8.687 -25.098 1.00 56.28 185 LEU A N 1
ATOM 1389 C CA . LEU A 1 185 ? 24.877 -9.113 -26.198 1.00 56.28 185 LEU A CA 1
ATOM 1390 C C . LEU A 1 185 ? 24.700 -7.970 -27.190 1.00 56.28 185 LEU A C 1
ATOM 1392 O O . LEU A 1 185 ? 24.617 -6.805 -26.806 1.00 56.28 185 LEU A O 1
ATOM 1396 N N . VAL A 1 186 ? 24.666 -8.327 -28.466 1.00 66.38 186 VAL A N 1
ATOM 1397 C CA . VAL A 1 186 ? 24.410 -7.404 -29.570 1.00 66.38 186 VAL A CA 1
ATOM 1398 C C . VAL A 1 186 ? 23.059 -7.724 -30.200 1.00 66.38 186 VAL A C 1
ATOM 1400 O O . VAL A 1 186 ? 22.483 -8.786 -29.957 1.00 66.38 186 VAL A O 1
ATOM 1403 N N . GLU A 1 187 ? 22.549 -6.798 -31.006 1.00 54.75 187 GLU A N 1
ATOM 1404 C CA . GLU A 1 187 ? 21.305 -6.982 -31.750 1.00 54.75 187 GLU A CA 1
ATOM 1405 C C . GLU A 1 187 ? 21.342 -8.281 -32.579 1.00 54.75 187 GLU A C 1
ATOM 1407 O O . GLU A 1 187 ? 22.337 -8.592 -33.239 1.00 54.75 187 GLU A O 1
ATOM 1412 N N . GLY A 1 188 ? 20.266 -9.071 -32.499 1.00 57.06 188 GLY A N 1
ATOM 1413 C CA . GLY A 1 188 ? 20.168 -10.394 -33.127 1.00 57.06 188 GLY A CA 1
ATOM 1414 C C . GLY A 1 188 ? 20.632 -11.569 -32.257 1.00 57.06 188 GLY A C 1
ATOM 1415 O O . GLY A 1 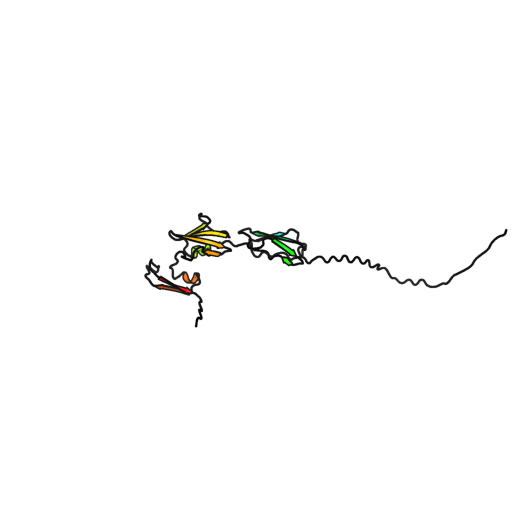188 ? 20.519 -12.717 -32.687 1.00 57.06 188 GLY A O 1
ATOM 1416 N N . SER A 1 189 ? 21.116 -11.324 -31.038 1.00 63.88 189 SER A N 1
ATOM 1417 C CA . SER A 1 189 ? 21.435 -12.398 -30.094 1.00 63.88 189 SER A CA 1
ATOM 1418 C C . SER A 1 189 ? 20.186 -12.910 -29.386 1.00 63.88 189 SER A C 1
ATOM 1420 O O . SER A 1 189 ? 19.488 -12.165 -28.706 1.00 63.88 189 SER A O 1
ATOM 1422 N N . ALA A 1 190 ? 19.921 -14.208 -29.515 1.00 62.22 190 ALA A N 1
ATOM 1423 C CA . ALA A 1 190 ? 18.910 -14.894 -28.731 1.00 62.22 190 ALA A CA 1
ATOM 1424 C C . ALA A 1 190 ? 19.482 -15.269 -27.359 1.00 62.22 190 ALA A C 1
ATOM 1426 O O . ALA A 1 190 ? 20.649 -15.642 -27.231 1.00 62.22 190 ALA A O 1
ATOM 1427 N N . VAL A 1 191 ? 18.650 -15.215 -26.324 1.00 64.06 191 VAL A N 1
ATOM 1428 C CA . VAL A 1 191 ? 19.005 -15.697 -24.987 1.00 64.06 191 VAL A CA 1
ATOM 1429 C C . VAL A 1 191 ? 17.967 -16.674 -24.476 1.00 64.06 191 VAL A C 1
ATOM 1431 O O . VAL A 1 191 ? 16.774 -16.536 -24.729 1.00 64.06 191 VAL A O 1
ATOM 1434 N N . SER A 1 192 ? 18.426 -17.676 -23.742 1.00 60.66 192 SER A N 1
ATOM 1435 C CA . SER A 1 192 ? 17.587 -18.592 -22.981 1.00 60.66 192 SER A CA 1
ATOM 1436 C C . SER A 1 192 ? 17.881 -18.388 -21.504 1.00 60.66 192 SER A C 1
ATOM 1438 O O . SER A 1 192 ? 19.021 -18.541 -21.074 1.00 60.66 192 SER A O 1
ATOM 1440 N N . LEU A 1 193 ? 16.867 -18.036 -20.720 1.00 64.12 193 LEU A N 1
ATOM 1441 C CA . LEU A 1 193 ? 16.993 -17.911 -19.271 1.00 64.12 193 LEU A CA 1
ATOM 1442 C C . LEU A 1 193 ? 16.642 -19.250 -18.619 1.00 64.12 193 LEU A C 1
ATOM 1444 O O . LEU A 1 193 ? 15.636 -19.869 -18.957 1.00 64.12 193 LEU A O 1
ATOM 1448 N N . LEU A 1 194 ? 17.476 -19.699 -17.687 1.00 53.78 194 LEU A N 1
ATOM 1449 C CA . LEU A 1 194 ? 17.236 -20.888 -16.882 1.00 53.78 194 LEU A CA 1
ATOM 1450 C C . LEU A 1 194 ? 16.620 -20.449 -15.555 1.00 53.78 194 LEU A C 1
ATOM 1452 O O . LEU A 1 194 ? 17.274 -19.762 -14.773 1.00 53.78 194 LEU A O 1
ATOM 1456 N N . CYS A 1 195 ? 15.372 -20.824 -15.288 1.00 52.59 195 CYS A N 1
ATOM 1457 C CA . CYS A 1 195 ? 14.721 -20.551 -14.004 1.00 52.59 195 CYS A CA 1
ATOM 1458 C C . CYS A 1 195 ? 15.419 -21.307 -12.866 1.00 52.59 195 CYS A C 1
ATOM 1460 O O . CYS A 1 195 ? 15.929 -22.406 -13.081 1.00 52.59 195 CYS A O 1
ATOM 1462 N N . ARG A 1 196 ? 15.463 -20.714 -11.662 1.00 50.94 196 ARG A N 1
ATOM 1463 C CA . ARG A 1 196 ? 16.199 -21.306 -10.537 1.00 50.94 196 ARG A CA 1
ATOM 1464 C C . ARG A 1 196 ? 15.600 -22.614 -10.031 1.00 50.94 196 ARG A C 1
ATOM 1466 O O . ARG A 1 196 ? 16.383 -23.449 -9.620 1.00 50.94 196 ARG A O 1
ATOM 1473 N N . ASP A 1 197 ? 14.296 -22.828 -10.193 1.00 47.50 197 ASP A N 1
ATOM 1474 C CA . ASP A 1 197 ? 13.649 -24.124 -9.993 1.00 47.50 197 ASP A CA 1
ATOM 1475 C C . ASP A 1 197 ? 12.380 -24.199 -10.848 1.00 47.50 197 ASP A C 1
ATOM 1477 O O . ASP A 1 197 ? 11.398 -23.497 -10.613 1.00 47.50 197 ASP A O 1
ATOM 1481 N N . GLY A 1 198 ? 12.422 -25.044 -11.873 1.00 41.47 198 GLY A N 1
ATOM 1482 C CA . GLY A 1 198 ? 11.262 -25.472 -12.636 1.00 41.47 198 GLY A CA 1
ATOM 1483 C C . GLY A 1 198 ? 11.272 -26.988 -12.701 1.00 41.47 198 GLY A C 1
ATOM 1484 O O . GLY A 1 198 ? 11.657 -27.555 -13.720 1.00 41.47 198 GLY A O 1
ATOM 1485 N N . GLU A 1 199 ? 10.845 -27.655 -11.627 1.00 39.81 199 GLU A N 1
ATOM 1486 C CA . GLU A 1 199 ? 10.201 -28.954 -11.806 1.00 39.81 199 GLU A CA 1
ATOM 1487 C C . GLU A 1 199 ? 8.925 -28.718 -12.622 1.00 39.81 199 GLU A C 1
ATOM 1489 O O . GLU A 1 199 ? 7.845 -28.475 -12.090 1.00 39.81 199 GLU A O 1
ATOM 1494 N N . THR A 1 200 ? 9.032 -28.797 -13.943 1.00 36.03 200 THR A N 1
ATOM 1495 C CA . THR A 1 200 ? 7.925 -29.306 -14.744 1.00 36.03 200 THR A CA 1
ATOM 1496 C C . THR A 1 200 ? 8.112 -30.811 -14.839 1.00 36.03 200 THR A C 1
ATOM 1498 O O . THR A 1 200 ? 8.716 -31.317 -15.781 1.00 36.03 200 THR A O 1
ATOM 1501 N N . GLN A 1 201 ? 7.600 -31.533 -13.841 1.00 38.16 201 GLN A N 1
ATOM 1502 C CA . GLN A 1 201 ? 7.102 -32.882 -14.085 1.00 38.16 201 GLN A CA 1
ATOM 1503 C C . GLN A 1 201 ? 5.921 -32.751 -15.048 1.00 38.16 201 GLN A C 1
ATOM 1505 O O . GLN A 1 201 ? 4.823 -32.370 -14.648 1.00 38.16 201 GLN A O 1
ATOM 1510 N N . LEU A 1 202 ? 6.158 -33.041 -16.323 1.00 31.95 202 LEU A N 1
ATOM 1511 C CA . LEU A 1 202 ? 5.116 -33.457 -17.250 1.00 31.95 202 LEU A CA 1
ATOM 1512 C C . LEU A 1 202 ? 5.625 -34.718 -17.955 1.00 31.95 202 LEU A C 1
ATOM 1514 O O . LEU A 1 202 ? 6.729 -34.731 -18.494 1.00 31.95 202 LEU A O 1
ATOM 1518 N N . SER A 1 203 ? 4.808 -35.759 -17.801 1.00 34.25 203 SER A N 1
ATOM 1519 C CA . SER A 1 203 ? 4.959 -37.182 -18.142 1.00 34.25 203 SER A CA 1
ATOM 1520 C C . SER A 1 203 ? 5.619 -37.513 -19.473 1.00 34.25 203 SER A C 1
ATOM 1522 O O . SER A 1 203 ? 5.230 -36.869 -20.474 1.00 34.25 203 SER A O 1
#